Protein AF-U1HKX1-F1 (afdb_monomer)

Solvent-accessible surface area (backbone atoms only — not comparable to full-atom values): 11074 Å² total; per-residue (Å²): 136,85,80,81,79,78,82,75,81,85,82,85,72,93,66,102,56,64,70,74,47,71,49,64,63,48,103,47,28,34,38,41,31,25,74,78,42,27,37,34,36,39,65,51,84,50,94,84,48,87,65,87,67,87,72,72,64,52,71,65,44,58,40,38,79,78,71,73,30,76,44,69,49,50,74,48,64,46,97,88,51,31,25,40,30,31,32,34,53,89,86,65,30,29,35,34,38,32,34,34,43,72,74,97,54,74,42,78,37,85,57,54,26,39,33,34,51,48,74,56,47,78,41,57,65,65,42,74,47,78,40,74,93,78,46,32,40,36,40,32,30,74,78,76,46,78,48,76,46,38,77,86,38,92,46,41,47,70,45,60,84,80,79,67,78,78,80,78,81,76,91,72,81,89,75,82,86,75,92,128

pLDDT: mean 80.08, std 19.04, range [32.19, 97.88]

Structure (mmCIF, N/CA/C/O backbone):
data_AF-U1HKX1-F1
#
_entry.id   AF-U1HKX1-F1
#
loop_
_atom_site.group_PDB
_atom_site.id
_atom_site.type_symbol
_atom_site.label_atom_id
_atom_site.label_alt_id
_atom_site.label_comp_id
_atom_site.label_asym_id
_atom_site.label_entity_id
_atom_site.label_seq_id
_atom_site.pdbx_PDB_ins_code
_atom_site.Cartn_x
_atom_site.Cartn_y
_atom_site.Cartn_z
_atom_site.occupancy
_atom_site.B_iso_or_equiv
_atom_site.auth_seq_id
_atom_site.auth_comp_id
_atom_site.auth_asym_id
_atom_site.auth_atom_id
_atom_site.pdbx_PDB_model_num
ATOM 1 N N . MET A 1 1 ? 12.836 -35.589 -28.676 1.00 44.97 1 MET A N 1
ATOM 2 C CA . MET A 1 1 ? 14.047 -34.806 -28.356 1.00 44.97 1 MET A CA 1
ATOM 3 C C . MET A 1 1 ? 13.553 -33.565 -27.633 1.00 44.97 1 MET A C 1
ATOM 5 O O . MET A 1 1 ? 12.849 -32.786 -28.255 1.00 44.97 1 MET A O 1
ATOM 9 N N . PHE A 1 2 ? 13.747 -33.469 -26.316 1.00 44.34 2 PHE A N 1
ATOM 10 C CA . PHE A 1 2 ? 13.319 -32.302 -25.538 1.00 44.34 2 PHE A CA 1
ATOM 11 C C . PHE A 1 2 ? 14.496 -31.331 -25.481 1.00 44.34 2 PHE A C 1
ATOM 13 O O . PHE A 1 2 ? 15.572 -31.704 -25.018 1.00 44.34 2 PHE A O 1
ATOM 20 N N . GLU A 1 3 ? 14.316 -30.133 -26.026 1.00 47.12 3 GLU A N 1
ATOM 21 C CA . GLU A 1 3 ? 15.333 -29.087 -26.013 1.00 47.12 3 GLU A CA 1
ATOM 22 C C . GLU A 1 3 ? 15.367 -28.451 -24.616 1.00 47.12 3 GLU A C 1
ATOM 24 O O . GLU A 1 3 ? 14.330 -28.072 -24.067 1.00 47.12 3 GLU A O 1
ATOM 29 N N . ALA A 1 4 ? 16.547 -28.400 -23.999 1.00 47.31 4 ALA A N 1
ATOM 30 C CA . ALA A 1 4 ? 16.711 -27.808 -22.680 1.00 47.31 4 ALA A CA 1
ATOM 31 C C . ALA A 1 4 ? 16.520 -26.288 -22.777 1.00 47.31 4 ALA A C 1
ATOM 33 O O . ALA A 1 4 ? 17.262 -25.616 -23.490 1.00 47.31 4 ALA A O 1
ATOM 34 N N . VAL A 1 5 ? 15.543 -25.741 -22.048 1.00 57.25 5 VAL A N 1
ATOM 35 C CA . VAL A 1 5 ? 15.368 -24.288 -21.931 1.00 57.25 5 VAL A CA 1
ATOM 36 C C . VAL A 1 5 ? 16.560 -23.733 -21.141 1.00 57.25 5 VAL A C 1
ATOM 38 O O . VAL A 1 5 ? 16.734 -24.111 -19.979 1.00 57.25 5 VAL A O 1
ATOM 41 N N . PRO A 1 6 ? 17.403 -22.862 -21.724 1.00 53.56 6 PRO A N 1
ATOM 42 C CA . PRO A 1 6 ? 18.555 -22.319 -21.019 1.00 53.56 6 PRO A CA 1
ATOM 43 C C . PRO A 1 6 ? 18.098 -21.455 -19.837 1.00 53.56 6 PRO A C 1
ATOM 45 O O . PRO A 1 6 ? 17.262 -20.559 -19.982 1.00 53.56 6 PRO A O 1
ATOM 48 N N . ILE A 1 7 ? 18.664 -21.725 -18.659 1.00 51.94 7 ILE A N 1
ATOM 49 C CA . ILE A 1 7 ? 18.422 -20.953 -17.437 1.00 51.94 7 ILE A CA 1
ATOM 50 C C . ILE A 1 7 ? 18.975 -19.541 -17.664 1.00 51.94 7 ILE A C 1
ATOM 52 O O . ILE A 1 7 ? 20.161 -19.366 -17.951 1.00 51.94 7 ILE A O 1
ATOM 56 N N . 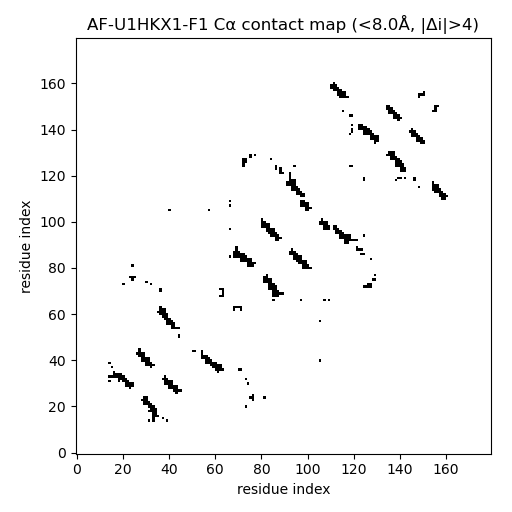ARG A 1 8 ? 18.108 -18.525 -17.584 1.00 54.84 8 ARG A N 1
ATOM 57 C CA . ARG A 1 8 ? 18.517 -17.121 -17.734 1.00 54.84 8 ARG A CA 1
ATOM 58 C C . ARG A 1 8 ? 19.372 -16.690 -16.531 1.00 54.84 8 ARG A C 1
ATOM 60 O O . ARG A 1 8 ? 19.110 -17.150 -15.422 1.00 54.84 8 ARG A O 1
ATOM 67 N N . PRO A 1 9 ? 20.367 -15.806 -16.727 1.00 51.78 9 PRO A N 1
ATOM 68 C CA . PRO A 1 9 ? 21.221 -15.332 -15.642 1.00 51.78 9 PRO A CA 1
ATOM 69 C C . PRO A 1 9 ? 20.408 -14.637 -14.541 1.00 51.78 9 PRO A C 1
ATOM 71 O O . PRO A 1 9 ? 19.498 -13.856 -14.826 1.00 51.78 9 PRO A O 1
ATOM 74 N N . GLU A 1 10 ? 20.758 -14.907 -13.282 1.00 54.78 10 GLU A N 1
ATOM 75 C CA . GLU A 1 10 ? 20.165 -14.249 -12.117 1.00 54.78 10 GLU A CA 1
ATOM 76 C C . GLU A 1 10 ? 20.496 -12.749 -12.121 1.00 54.78 10 GLU A C 1
ATOM 78 O O . GLU A 1 10 ? 21.655 -12.346 -12.009 1.00 54.78 10 GLU A O 1
ATOM 83 N N . ALA A 1 11 ? 19.474 -11.899 -12.216 1.00 57.84 11 ALA A N 1
ATOM 84 C CA . ALA A 1 11 ? 19.636 -10.456 -12.081 1.00 57.84 11 ALA A CA 1
ATOM 85 C C . ALA A 1 11 ? 19.563 -10.058 -10.598 1.00 57.84 11 ALA A C 1
ATOM 87 O O . ALA A 1 11 ? 18.488 -9.768 -10.075 1.00 57.84 11 ALA A O 1
ATOM 88 N N . LYS A 1 12 ? 20.708 -10.022 -9.906 1.00 55.25 12 LYS A N 1
ATOM 89 C CA . LYS A 1 12 ? 20.798 -9.435 -8.558 1.00 55.25 12 LYS A CA 1
ATOM 90 C C . LYS A 1 12 ? 20.769 -7.913 -8.673 1.00 55.25 12 LYS A C 1
ATOM 92 O O . LYS A 1 12 ? 21.667 -7.320 -9.266 1.00 55.25 12 LYS A O 1
ATOM 97 N N . ARG A 1 13 ? 19.732 -7.278 -8.125 1.00 64.44 13 ARG A N 1
ATOM 98 C CA . ARG A 1 13 ? 19.595 -5.815 -8.106 1.00 64.44 13 ARG A CA 1
ATOM 99 C C . ARG A 1 13 ? 19.830 -5.302 -6.689 1.00 64.44 13 ARG A C 1
ATOM 101 O O . ARG A 1 13 ? 19.318 -5.880 -5.736 1.00 64.44 13 ARG A O 1
ATOM 108 N N . ASN A 1 14 ? 20.631 -4.244 -6.560 1.00 60.53 14 ASN A N 1
ATOM 109 C CA . ASN A 1 14 ? 20.900 -3.627 -5.267 1.00 60.53 14 ASN A CA 1
ATOM 110 C C . ASN A 1 14 ? 19.606 -2.985 -4.748 1.00 60.53 14 ASN A C 1
ATOM 112 O O . ASN A 1 14 ? 18.950 -2.242 -5.486 1.00 60.53 14 ASN A O 1
ATOM 116 N N . VAL A 1 15 ? 19.233 -3.299 -3.511 1.00 62.38 15 VAL A N 1
ATOM 117 C CA . VAL A 1 15 ? 18.094 -2.677 -2.835 1.00 62.38 15 VAL A CA 1
ATOM 118 C C . VAL A 1 15 ? 18.610 -1.944 -1.608 1.00 62.38 15 VAL A C 1
ATOM 120 O O . VAL A 1 15 ? 19.518 -2.425 -0.938 1.00 62.38 15 VAL A O 1
ATOM 123 N N . LEU A 1 16 ? 18.062 -0.761 -1.339 1.00 69.06 16 LEU A N 1
ATOM 124 C CA . LEU A 1 16 ? 18.617 0.222 -0.400 1.00 69.06 16 LEU A CA 1
ATOM 125 C C . LEU A 1 16 ? 18.410 -0.126 1.094 1.00 69.06 16 LEU A C 1
ATOM 127 O O . LEU A 1 16 ? 18.430 0.764 1.934 1.00 69.06 16 LEU A O 1
ATOM 131 N N . GLY A 1 17 ? 18.214 -1.402 1.442 1.00 80.31 17 GLY A N 1
ATOM 132 C CA . GLY A 1 17 ? 18.044 -1.865 2.823 1.00 80.31 17 GLY A CA 1
ATOM 133 C C . GLY A 1 17 ? 17.330 -3.220 2.930 1.00 80.31 17 GLY A C 1
ATOM 134 O O . GLY A 1 17 ? 16.975 -3.812 1.906 1.00 80.31 17 GLY A O 1
ATOM 135 N N . PRO A 1 18 ? 17.102 -3.728 4.158 1.00 90.75 18 PRO A N 1
ATOM 136 C CA . PRO A 1 18 ? 16.325 -4.942 4.391 1.00 90.75 18 PRO A CA 1
ATOM 137 C C . PRO A 1 18 ? 14.925 -4.824 3.789 1.00 90.75 18 PRO A C 1
ATOM 139 O O . PRO A 1 18 ? 14.215 -3.847 4.026 1.00 90.75 18 PRO A O 1
ATOM 142 N N . ILE A 1 19 ? 14.523 -5.829 3.017 1.00 91.69 19 ILE A N 1
ATOM 143 C CA . ILE A 1 19 ? 13.197 -5.884 2.404 1.00 91.69 19 ILE A CA 1
ATOM 144 C C . ILE A 1 19 ? 12.215 -6.516 3.369 1.00 91.69 19 ILE A C 1
ATOM 146 O O . ILE A 1 19 ? 12.434 -7.641 3.815 1.00 91.69 19 ILE A O 1
ATOM 150 N N . HIS A 1 20 ? 11.123 -5.808 3.660 1.00 89.62 20 HIS A N 1
ATOM 151 C CA . HIS A 1 20 ? 10.038 -6.368 4.459 1.00 89.62 20 HIS A CA 1
ATOM 152 C C . HIS A 1 20 ? 8.884 -6.870 3.580 1.00 89.62 20 HIS A C 1
ATOM 154 O O . HIS A 1 20 ? 8.221 -7.833 3.962 1.00 89.62 20 HIS A O 1
ATOM 160 N N . LYS A 1 21 ? 8.674 -6.284 2.388 1.00 93.69 21 LYS A N 1
ATOM 161 C CA . LYS A 1 21 ? 7.679 -6.736 1.399 1.00 93.69 21 LYS A CA 1
ATOM 162 C C . LYS A 1 21 ? 8.192 -6.597 -0.032 1.00 93.69 21 LYS A C 1
ATOM 164 O O . LYS A 1 21 ? 8.850 -5.622 -0.376 1.00 93.69 21 LYS A O 1
ATOM 169 N N . ALA A 1 22 ? 7.874 -7.570 -0.876 1.00 94.50 22 ALA A N 1
ATOM 170 C CA . ALA A 1 22 ? 8.145 -7.535 -2.309 1.00 94.50 22 ALA A CA 1
ATOM 171 C C . ALA A 1 22 ? 7.130 -8.409 -3.046 1.00 94.50 22 ALA A C 1
ATOM 173 O O . ALA A 1 22 ? 6.611 -9.376 -2.485 1.00 94.50 22 ALA A O 1
ATOM 174 N N . GLY A 1 23 ? 6.876 -8.095 -4.311 1.00 92.94 23 GLY A N 1
ATOM 175 C CA . GLY A 1 23 ? 5.905 -8.831 -5.110 1.00 92.94 23 GLY A CA 1
ATOM 176 C C . GLY A 1 23 ? 5.805 -8.325 -6.539 1.00 92.94 23 GLY A C 1
ATOM 177 O O . GLY A 1 23 ? 6.468 -7.368 -6.933 1.00 92.94 23 GLY A O 1
ATOM 178 N N . PHE A 1 24 ? 4.966 -8.977 -7.336 1.00 90.94 24 PHE A N 1
ATOM 179 C CA . PHE A 1 24 ? 4.686 -8.552 -8.704 1.00 90.94 24 PHE A CA 1
ATOM 180 C C . PHE A 1 24 ? 3.632 -7.440 -8.705 1.00 90.94 24 PHE A C 1
ATOM 182 O O . PHE A 1 24 ? 2.558 -7.612 -8.134 1.00 90.94 24 PHE A O 1
ATOM 189 N N . LEU A 1 25 ? 3.917 -6.330 -9.387 1.00 89.00 25 LEU A N 1
ATOM 190 C CA . LEU A 1 25 ? 2.916 -5.306 -9.721 1.00 89.00 25 LEU A CA 1
ATOM 191 C C . LEU A 1 25 ? 2.193 -5.643 -11.024 1.00 89.00 25 LEU A C 1
ATOM 193 O O . LEU A 1 25 ? 1.005 -5.379 -11.177 1.00 89.00 25 LEU A O 1
ATOM 197 N N . SER A 1 26 ? 2.921 -6.244 -11.959 1.00 85.62 26 SER A N 1
ATOM 198 C CA . SER A 1 26 ? 2.421 -6.751 -13.230 1.00 85.62 26 SER A CA 1
ATOM 199 C C . SER A 1 26 ? 3.297 -7.918 -13.676 1.00 85.62 26 SER A C 1
ATOM 201 O O . SER A 1 26 ? 4.285 -8.261 -13.025 1.00 85.62 26 SER A O 1
ATOM 203 N N . ASP A 1 27 ? 2.984 -8.491 -14.831 1.00 84.62 27 ASP A N 1
ATOM 204 C CA . ASP A 1 27 ? 3.792 -9.562 -15.424 1.00 84.62 27 ASP A CA 1
ATOM 205 C C . ASP A 1 27 ? 5.172 -9.055 -15.894 1.00 84.62 27 ASP A C 1
ATOM 207 O O . ASP A 1 27 ? 6.064 -9.837 -16.217 1.00 84.62 27 ASP A O 1
ATOM 211 N N . THR A 1 28 ? 5.369 -7.732 -15.889 1.00 85.69 28 THR A N 1
ATOM 212 C CA . THR A 1 28 ? 6.582 -7.048 -16.347 1.00 85.69 28 THR A CA 1
ATOM 213 C C . THR A 1 28 ? 7.207 -6.147 -15.280 1.00 85.69 28 THR A C 1
ATOM 215 O O . THR A 1 28 ? 8.110 -5.374 -15.598 1.00 85.69 28 THR A O 1
ATOM 218 N N . ALA A 1 29 ? 6.747 -6.190 -14.026 1.00 88.31 29 ALA A N 1
ATOM 219 C CA . ALA A 1 29 ? 7.270 -5.331 -12.966 1.00 88.31 29 ALA A CA 1
ATOM 220 C C . ALA A 1 29 ? 7.167 -5.977 -11.579 1.00 88.31 29 ALA A C 1
ATOM 222 O O . ALA A 1 29 ? 6.117 -6.488 -11.189 1.00 88.31 29 ALA A O 1
ATOM 223 N N . ILE A 1 30 ? 8.251 -5.879 -10.811 1.00 91.50 30 ILE A N 1
ATOM 224 C CA . ILE A 1 30 ? 8.338 -6.291 -9.402 1.00 91.50 30 ILE A CA 1
ATOM 225 C C . ILE A 1 30 ? 8.518 -5.042 -8.542 1.00 91.50 30 ILE A C 1
ATOM 227 O O . ILE A 1 30 ? 9.253 -4.142 -8.936 1.00 91.50 30 ILE A O 1
ATOM 231 N N . TYR A 1 31 ? 7.901 -4.981 -7.367 1.00 93.25 31 TYR A N 1
ATOM 232 C CA . TYR A 1 31 ? 8.221 -3.974 -6.357 1.00 93.25 31 TYR A CA 1
ATOM 233 C C . TYR A 1 31 ? 9.040 -4.573 -5.217 1.00 93.25 31 TYR A C 1
ATOM 235 O O . TYR A 1 31 ? 8.928 -5.762 -4.909 1.00 93.25 31 TYR A O 1
ATOM 243 N N . ALA A 1 32 ? 9.823 -3.725 -4.563 1.00 94.19 32 ALA A N 1
ATOM 244 C CA . ALA A 1 32 ? 10.416 -4.010 -3.270 1.00 94.19 32 ALA A CA 1
ATOM 245 C C . ALA A 1 32 ? 10.197 -2.813 -2.342 1.00 94.19 32 ALA A C 1
ATOM 247 O O . ALA A 1 32 ? 10.452 -1.670 -2.725 1.00 94.19 32 ALA A O 1
ATOM 248 N N . LEU A 1 33 ? 9.718 -3.103 -1.138 1.00 94.56 33 LEU A N 1
ATOM 249 C CA . LEU A 1 33 ? 9.462 -2.159 -0.065 1.00 94.56 33 LEU A CA 1
ATOM 250 C C . LEU A 1 33 ? 10.385 -2.496 1.114 1.00 94.56 33 LEU A C 1
ATOM 252 O O . LEU A 1 33 ? 10.329 -3.591 1.692 1.00 94.56 33 LEU A O 1
ATOM 256 N N . SER A 1 34 ? 11.281 -1.566 1.438 1.00 94.19 34 SER A N 1
ATOM 257 C CA . SER A 1 34 ? 12.262 -1.743 2.508 1.00 94.19 34 SER A CA 1
ATOM 258 C C . SER A 1 34 ? 11.669 -1.469 3.890 1.00 94.19 34 SER A C 1
ATOM 260 O O . SER A 1 34 ? 10.620 -0.839 4.021 1.00 94.19 34 SER A O 1
ATOM 262 N N . ALA A 1 35 ? 12.327 -1.948 4.946 1.00 92.00 35 ALA A N 1
ATOM 263 C CA . ALA A 1 35 ? 11.970 -1.642 6.335 1.00 92.00 35 ALA A CA 1
ATOM 264 C C . ALA A 1 35 ? 11.940 -0.125 6.619 1.00 92.00 35 ALA A C 1
ATOM 266 O O . ALA A 1 35 ? 11.084 0.346 7.366 1.00 92.00 35 ALA A O 1
ATOM 267 N N . ASP A 1 36 ? 12.787 0.639 5.925 1.00 93.19 36 ASP A N 1
ATOM 268 C CA . ASP A 1 36 ? 12.851 2.104 5.992 1.00 93.19 36 ASP A CA 1
ATOM 269 C C . ASP A 1 36 ? 11.804 2.795 5.099 1.00 93.19 36 ASP A C 1
ATOM 271 O O . ASP A 1 36 ? 11.949 3.968 4.761 1.00 93.19 36 ASP A O 1
ATOM 275 N N . GLN A 1 37 ? 10.753 2.071 4.697 1.00 94.12 37 GLN A N 1
ATOM 276 C CA . GLN A 1 37 ? 9.621 2.580 3.913 1.00 94.12 37 GLN A CA 1
ATOM 277 C C . GLN A 1 37 ? 10.001 3.050 2.502 1.00 94.12 37 GLN A C 1
ATOM 279 O O . GLN A 1 37 ? 9.272 3.824 1.877 1.00 94.12 37 GLN A O 1
ATOM 284 N N . GLN A 1 38 ? 11.135 2.566 1.978 1.00 94.25 38 GLN A N 1
ATOM 285 C CA . GLN A 1 38 ? 11.579 2.914 0.635 1.00 94.25 38 GLN A CA 1
ATOM 286 C C . GLN A 1 38 ? 10.974 1.975 -0.401 1.00 94.25 38 GLN A C 1
ATOM 288 O O . GLN A 1 38 ? 11.189 0.761 -0.335 1.00 94.25 38 GLN A O 1
ATOM 293 N N . LEU A 1 39 ? 10.268 2.534 -1.385 1.00 93.88 39 LEU A N 1
ATOM 294 C CA . LEU A 1 39 ? 9.709 1.769 -2.498 1.00 93.88 39 LEU A CA 1
ATOM 295 C C . LEU A 1 39 ? 10.606 1.873 -3.731 1.00 93.88 39 LEU A C 1
ATOM 297 O O . LEU A 1 39 ? 11.027 2.954 -4.148 1.00 93.88 39 LEU A O 1
ATOM 301 N N . SER A 1 40 ? 10.867 0.732 -4.357 1.00 92.62 40 SER A N 1
ATOM 302 C CA . SER A 1 40 ? 11.502 0.651 -5.670 1.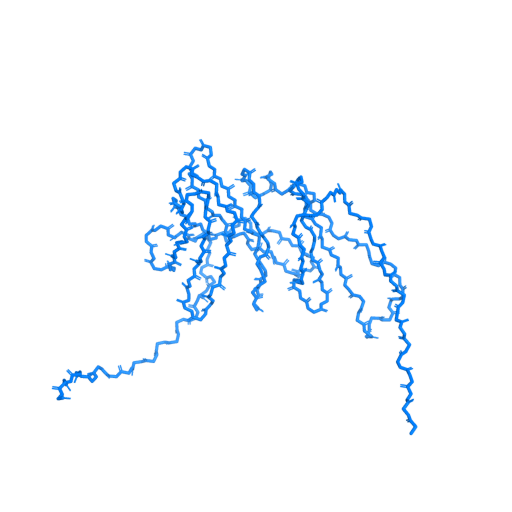00 92.62 40 SER A CA 1
ATOM 303 C C . SER A 1 40 ? 10.745 -0.315 -6.567 1.00 92.62 40 SER A C 1
ATOM 305 O O . SER A 1 40 ? 10.311 -1.378 -6.124 1.00 92.62 40 SER A O 1
ATOM 307 N N . ILE A 1 41 ? 10.609 0.045 -7.840 1.00 91.62 41 ILE A N 1
ATOM 308 C CA . ILE A 1 41 ? 9.968 -0.774 -8.865 1.00 91.62 41 ILE A CA 1
ATOM 309 C C . ILE A 1 41 ? 11.005 -1.186 -9.898 1.00 91.62 41 ILE A C 1
ATOM 311 O O . ILE A 1 41 ? 11.771 -0.382 -10.422 1.00 91.62 41 ILE A O 1
ATOM 315 N N . TYR A 1 42 ? 11.010 -2.470 -10.198 1.00 89.19 42 TYR A N 1
ATOM 316 C CA . TYR A 1 42 ? 11.978 -3.168 -11.011 1.00 89.19 42 TYR A CA 1
ATOM 317 C C . TYR A 1 42 ? 11.268 -3.702 -12.256 1.00 89.19 42 TYR A C 1
ATOM 319 O O . TYR A 1 42 ? 10.624 -4.751 -12.181 1.00 89.19 42 TYR A O 1
ATOM 327 N N . PRO A 1 43 ? 11.392 -3.025 -13.412 1.00 86.56 43 PRO A N 1
ATOM 328 C CA . PRO A 1 43 ? 10.865 -3.557 -14.659 1.00 86.56 43 PRO A CA 1
ATOM 329 C C . PRO A 1 43 ? 11.602 -4.846 -15.038 1.00 86.56 43 PRO A C 1
ATOM 331 O O . PRO A 1 43 ? 12.821 -4.966 -14.830 1.00 86.56 43 PRO A O 1
ATOM 334 N N . LEU A 1 44 ? 10.857 -5.808 -15.569 1.00 82.12 44 LEU A N 1
ATOM 335 C CA . LEU A 1 44 ? 11.346 -7.093 -16.051 1.00 82.12 44 LEU A CA 1
ATOM 336 C C . LEU A 1 44 ? 11.471 -7.062 -17.572 1.00 82.12 44 LEU A C 1
ATOM 338 O O . LEU A 1 44 ? 10.592 -6.548 -18.261 1.00 82.12 44 LEU A O 1
ATOM 342 N N . ASN A 1 45 ? 12.544 -7.656 -18.092 1.00 71.38 45 ASN A N 1
ATOM 343 C CA . ASN A 1 45 ? 12.721 -7.801 -19.533 1.00 71.38 45 ASN A CA 1
ATOM 344 C C . ASN A 1 45 ? 11.766 -8.888 -20.039 1.00 71.38 45 ASN A C 1
ATOM 346 O O . ASN A 1 45 ? 11.855 -10.044 -19.606 1.00 71.38 45 ASN A O 1
ATOM 350 N N . THR A 1 46 ? 10.894 -8.545 -20.983 1.00 65.69 46 THR A N 1
ATOM 351 C CA . THR A 1 46 ? 10.093 -9.546 -21.697 1.00 65.69 46 THR A CA 1
ATOM 352 C C . THR A 1 46 ? 10.903 -10.145 -22.851 1.00 65.69 46 THR A C 1
ATOM 354 O O . THR A 1 46 ? 11.865 -9.528 -23.310 1.00 65.69 46 THR A O 1
ATOM 357 N N . PRO A 1 47 ? 10.568 -11.350 -23.345 1.00 61.31 47 PRO A N 1
ATOM 358 C CA . PRO A 1 47 ? 11.211 -11.917 -24.531 1.00 61.31 47 PRO A CA 1
ATOM 359 C C . PRO A 1 47 ? 11.119 -11.013 -25.771 1.00 61.31 47 PRO A C 1
ATOM 361 O O . PRO A 1 47 ? 12.012 -11.076 -26.610 1.00 61.31 47 PRO A O 1
ATOM 364 N N . GLU A 1 48 ? 10.084 -10.167 -25.878 1.00 60.09 48 GLU A N 1
ATOM 365 C CA . GLU A 1 48 ? 9.944 -9.198 -26.978 1.00 60.09 48 GLU A CA 1
ATOM 366 C C . GLU A 1 48 ? 10.768 -7.917 -26.771 1.00 60.09 48 GLU A C 1
ATOM 368 O O . GLU A 1 48 ? 10.919 -7.110 -27.690 1.00 60.09 48 GLU A O 1
ATOM 373 N N . SER A 1 49 ? 11.310 -7.711 -25.568 1.00 59.59 49 SER A N 1
ATOM 374 C CA . SER A 1 49 ? 12.187 -6.586 -25.270 1.00 59.59 49 SER A CA 1
ATOM 375 C C . SER A 1 49 ? 13.531 -6.828 -25.964 1.00 59.59 49 SER A C 1
ATOM 377 O O . SER A 1 49 ? 14.405 -7.513 -25.437 1.00 59.59 49 SER A O 1
ATOM 379 N N . ASN A 1 50 ? 13.717 -6.251 -27.156 1.00 53.06 50 ASN A N 1
ATOM 380 C CA . ASN A 1 50 ? 14.989 -6.287 -27.898 1.00 53.06 50 ASN A CA 1
ATOM 381 C C . ASN A 1 50 ? 16.158 -5.628 -27.139 1.00 53.06 50 ASN A C 1
ATOM 383 O O . ASN A 1 50 ? 17.309 -5.709 -27.572 1.00 53.06 50 ASN A O 1
ATOM 387 N N . ASP A 1 51 ? 15.870 -4.986 -26.007 1.00 54.84 51 ASP A N 1
ATOM 388 C CA . ASP A 1 51 ? 16.841 -4.318 -25.165 1.00 54.84 51 ASP A CA 1
ATOM 389 C C . ASP A 1 51 ? 17.460 -5.307 -24.163 1.00 54.84 51 ASP A C 1
ATOM 391 O O . ASP A 1 51 ? 16.864 -5.706 -23.160 1.00 54.84 51 ASP A O 1
ATOM 395 N N . ARG A 1 52 ? 18.691 -5.741 -24.458 1.00 54.03 52 ARG A N 1
ATOM 396 C CA . ARG A 1 52 ? 19.497 -6.606 -23.574 1.00 54.03 52 ARG A CA 1
ATOM 397 C C . ARG A 1 52 ? 20.168 -5.822 -22.435 1.00 54.03 52 ARG A C 1
ATOM 399 O O . ARG A 1 52 ? 20.980 -6.389 -21.706 1.00 54.03 52 ARG A O 1
ATOM 406 N N . GLY A 1 53 ? 19.870 -4.528 -22.306 1.00 59.59 53 GLY A N 1
ATOM 407 C CA . GLY A 1 53 ? 20.416 -3.652 -21.277 1.00 59.59 53 GLY A CA 1
ATOM 408 C C . GLY A 1 53 ? 19.875 -3.935 -19.872 1.00 59.59 53 GLY A C 1
ATOM 409 O O . GLY A 1 53 ? 18.808 -4.523 -19.678 1.00 59.59 53 GLY A O 1
ATOM 410 N N . VAL A 1 54 ? 20.626 -3.485 -18.865 1.00 62.81 54 VAL A N 1
ATOM 411 C CA . VAL A 1 54 ? 20.184 -3.476 -17.466 1.00 62.81 54 VAL A CA 1
ATOM 412 C C . VAL A 1 54 ? 19.147 -2.364 -17.299 1.00 62.81 54 VAL A C 1
ATOM 414 O O . VAL A 1 54 ? 19.506 -1.187 -17.276 1.00 62.81 54 VAL A O 1
ATOM 417 N N . ILE A 1 55 ? 17.864 -2.722 -17.175 1.00 72.94 55 ILE A N 1
ATOM 418 C CA . ILE A 1 55 ? 16.816 -1.740 -16.872 1.00 72.94 55 ILE A CA 1
ATOM 419 C C . ILE A 1 55 ? 17.014 -1.225 -15.444 1.00 72.94 55 ILE A C 1
ATOM 421 O O . ILE A 1 55 ? 17.023 -2.005 -14.486 1.00 72.94 55 ILE A O 1
ATOM 425 N N . GLN A 1 56 ? 17.172 0.093 -15.314 1.00 80.19 56 GLN A N 1
ATOM 426 C CA . GLN A 1 56 ? 17.335 0.738 -14.017 1.00 80.19 56 GLN A CA 1
ATOM 427 C C . GLN A 1 56 ? 16.028 0.693 -13.211 1.00 80.19 56 GLN A C 1
ATOM 429 O O . GLN A 1 56 ? 14.946 0.841 -13.788 1.00 80.19 56 GLN A O 1
ATOM 434 N N . PRO A 1 57 ? 16.105 0.506 -11.884 1.00 86.25 57 PRO A N 1
ATOM 435 C CA . PRO A 1 57 ? 14.933 0.576 -11.024 1.00 86.25 57 PRO A CA 1
ATOM 436 C C . PRO A 1 57 ? 14.335 1.984 -11.015 1.00 86.25 57 PRO A C 1
ATOM 438 O O . PRO A 1 57 ? 15.052 2.984 -11.035 1.00 86.25 57 PRO A O 1
ATOM 441 N N . ILE A 1 58 ? 13.014 2.057 -10.912 1.00 88.88 58 ILE A N 1
ATOM 442 C CA . ILE A 1 58 ? 12.288 3.284 -10.598 1.00 88.88 58 ILE A CA 1
ATOM 443 C C . ILE A 1 58 ? 12.251 3.386 -9.074 1.00 88.88 58 ILE A C 1
ATOM 445 O O . ILE A 1 58 ? 11.513 2.649 -8.421 1.00 88.88 58 ILE A O 1
ATOM 449 N N . SER A 1 59 ? 13.080 4.260 -8.508 1.00 90.31 59 SER A N 1
ATOM 450 C CA . SER A 1 59 ? 13.116 4.502 -7.065 1.00 90.31 59 SER A CA 1
ATOM 451 C C . SER A 1 59 ? 12.154 5.624 -6.690 1.00 90.31 59 SER A C 1
ATOM 453 O O . SER A 1 59 ? 12.235 6.716 -7.251 1.00 90.31 59 SER A O 1
ATOM 455 N N . PHE A 1 60 ? 11.268 5.354 -5.734 1.00 91.00 60 PHE A N 1
ATOM 456 C CA . PHE A 1 60 ? 10.426 6.368 -5.095 1.00 91.00 60 PHE A CA 1
ATOM 457 C C . PHE A 1 60 ? 11.071 6.917 -3.821 1.00 91.00 60 PHE A C 1
ATOM 459 O O . PHE A 1 60 ? 10.684 7.981 -3.353 1.00 91.00 60 PHE A O 1
ATOM 466 N N . GLY A 1 61 ? 12.063 6.209 -3.271 1.00 92.44 61 GLY A N 1
ATOM 467 C CA . GLY A 1 61 ? 12.607 6.518 -1.955 1.00 92.44 61 GLY A CA 1
ATOM 468 C C . GLY A 1 61 ? 11.566 6.317 -0.853 1.00 92.44 61 GLY A C 1
ATOM 469 O O . GLY A 1 61 ? 10.631 5.531 -1.014 1.00 92.44 61 GLY A O 1
ATOM 470 N N . ASP A 1 62 ? 11.774 7.004 0.270 1.00 94.06 62 ASP A N 1
ATOM 471 C CA . ASP A 1 62 ? 10.861 7.004 1.415 1.00 94.06 62 ASP A CA 1
ATOM 472 C C . ASP A 1 62 ? 9.493 7.564 1.014 1.00 94.06 62 ASP A C 1
ATOM 474 O O . ASP A 1 62 ? 9.380 8.714 0.585 1.00 94.06 62 ASP A O 1
ATOM 478 N N . LEU A 1 63 ? 8.455 6.742 1.152 1.00 94.75 63 LEU A N 1
ATOM 479 C CA . LEU A 1 63 ? 7.104 7.102 0.736 1.00 94.75 63 LEU A CA 1
ATOM 480 C C . LEU A 1 63 ? 6.350 7.977 1.735 1.00 94.75 63 LEU A C 1
ATOM 482 O O . LEU A 1 63 ? 5.375 8.613 1.333 1.00 94.75 63 LEU A O 1
ATOM 486 N N . ARG A 1 64 ? 6.772 8.044 3.002 1.00 94.38 64 ARG A N 1
ATOM 487 C CA . ARG A 1 64 ? 6.023 8.746 4.061 1.00 94.38 64 ARG A CA 1
ATOM 488 C C . ARG A 1 64 ? 5.734 10.215 3.729 1.00 94.38 64 ARG A C 1
ATOM 490 O O . ARG A 1 64 ? 4.581 10.623 3.862 1.00 94.38 64 ARG A O 1
ATOM 497 N N . PRO A 1 65 ? 6.695 11.009 3.208 1.00 93.56 65 PRO A N 1
ATOM 498 C CA . PRO A 1 65 ? 6.417 12.397 2.843 1.00 93.56 65 PRO A CA 1
ATOM 499 C C . PRO A 1 65 ? 5.428 12.525 1.678 1.00 93.56 65 PRO A C 1
ATOM 501 O O . PRO A 1 65 ? 4.606 13.436 1.664 1.00 93.56 65 PRO A O 1
ATOM 504 N N . THR A 1 66 ? 5.502 11.628 0.688 1.00 92.00 66 THR A N 1
ATOM 505 C CA . THR A 1 66 ? 4.672 11.696 -0.526 1.00 92.00 66 THR A CA 1
ATOM 506 C C . THR A 1 66 ? 3.257 11.178 -0.294 1.00 92.00 66 THR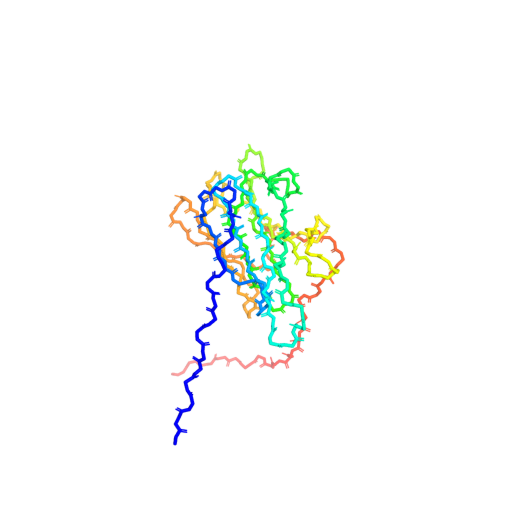 A C 1
ATOM 508 O O . THR A 1 66 ? 2.307 11.767 -0.801 1.00 92.00 66 THR A O 1
ATOM 511 N N . ALA A 1 67 ? 3.114 10.096 0.471 1.00 91.75 67 ALA A N 1
ATOM 512 C CA . ALA A 1 67 ? 1.826 9.529 0.856 1.00 91.75 67 ALA A CA 1
ATOM 513 C C . ALA A 1 67 ? 1.201 10.237 2.071 1.00 91.75 67 ALA A C 1
ATOM 515 O O . ALA A 1 67 ? 0.069 9.927 2.417 1.00 91.75 67 ALA A O 1
ATOM 516 N N . GLN A 1 68 ? 1.919 11.183 2.692 1.00 91.94 68 GLN A N 1
ATOM 517 C CA . GLN A 1 68 ? 1.490 11.919 3.887 1.00 91.94 68 GLN A CA 1
ATOM 518 C C . GLN A 1 68 ? 1.050 10.982 5.020 1.00 91.94 68 GLN A C 1
ATOM 520 O O . GLN A 1 68 ? 0.007 11.177 5.638 1.00 91.94 68 GLN A O 1
ATOM 525 N N . CYS A 1 69 ? 1.855 9.951 5.270 1.00 94.25 69 CYS A N 1
ATOM 526 C CA . CYS A 1 69 ? 1.540 8.876 6.201 1.00 94.25 69 CYS A CA 1
ATOM 527 C C . CYS A 1 69 ? 2.678 8.625 7.194 1.00 94.25 69 CYS A C 1
ATOM 529 O O . CYS A 1 69 ? 3.820 9.028 6.966 1.00 94.25 69 CYS A O 1
ATOM 531 N N . ASP A 1 70 ? 2.382 7.884 8.259 1.00 95.25 70 ASP A N 1
ATOM 532 C CA . ASP A 1 70 ? 3.365 7.521 9.284 1.00 95.25 70 ASP A CA 1
ATOM 533 C C . ASP A 1 70 ? 4.159 6.269 8.875 1.00 95.25 70 ASP A C 1
ATOM 535 O O . ASP A 1 70 ? 5.360 6.159 9.139 1.00 95.25 70 ASP A O 1
ATOM 539 N N . TYR A 1 71 ? 3.506 5.336 8.175 1.00 95.62 71 TYR A N 1
ATOM 540 C CA . TYR A 1 71 ? 4.100 4.083 7.705 1.00 95.62 71 TYR A CA 1
ATOM 541 C C . TYR A 1 71 ? 3.398 3.542 6.451 1.00 95.62 71 TYR A C 1
ATOM 543 O O . TYR A 1 71 ? 2.250 3.873 6.165 1.00 95.62 71 TYR A O 1
ATOM 551 N N . VAL A 1 72 ? 4.087 2.684 5.701 1.00 96.56 72 VAL A N 1
ATOM 552 C CA . VAL A 1 72 ? 3.557 1.935 4.557 1.00 96.56 72 VAL A CA 1
ATOM 553 C C . VAL A 1 72 ? 3.326 0.490 4.983 1.00 96.56 72 VAL A C 1
ATOM 555 O O . VAL A 1 72 ? 4.192 -0.156 5.570 1.00 96.56 72 VAL A O 1
ATOM 558 N N . ILE A 1 73 ? 2.134 -0.011 4.687 1.00 95.88 73 ILE A N 1
ATOM 559 C CA . ILE A 1 73 ? 1.657 -1.333 5.089 1.00 95.88 73 ILE A CA 1
ATOM 560 C C . ILE A 1 73 ? 1.984 -2.363 4.010 1.00 95.88 73 ILE A C 1
ATOM 562 O O . ILE A 1 73 ? 2.518 -3.428 4.308 1.00 95.88 73 ILE A O 1
ATOM 566 N N . ASP A 1 74 ? 1.625 -2.075 2.758 1.00 94.88 74 ASP A N 1
ATOM 567 C CA . ASP A 1 74 ? 1.795 -2.996 1.632 1.00 94.88 74 ASP A CA 1
ATOM 568 C C . ASP A 1 74 ? 1.700 -2.272 0.282 1.00 94.88 74 ASP A C 1
ATOM 570 O O . ASP A 1 74 ? 1.348 -1.094 0.210 1.00 94.88 74 ASP A O 1
ATOM 574 N N . VAL A 1 75 ? 1.958 -3.005 -0.799 1.00 94.94 75 VAL A N 1
ATOM 575 C CA . VAL A 1 75 ? 1.559 -2.634 -2.155 1.00 94.94 75 VAL A CA 1
ATOM 576 C C . VAL A 1 75 ? 0.613 -3.706 -2.686 1.00 94.94 75 VAL A C 1
ATOM 578 O O . VAL A 1 75 ? 1.011 -4.842 -2.938 1.00 94.94 75 VAL A O 1
ATOM 581 N N . LEU A 1 76 ? -0.659 -3.352 -2.851 1.00 93.19 76 LEU A N 1
ATOM 582 C CA . LEU A 1 76 ? -1.689 -4.260 -3.341 1.00 93.19 76 LEU A CA 1
ATOM 583 C C . LEU A 1 76 ? -1.716 -4.244 -4.865 1.00 93.19 76 LEU A C 1
ATOM 585 O O . LEU A 1 76 ? -1.833 -3.189 -5.488 1.00 93.19 76 LEU A O 1
ATOM 589 N N . ARG A 1 77 ? -1.647 -5.432 -5.468 1.00 88.19 77 ARG A N 1
ATOM 590 C CA . ARG A 1 77 ? -1.917 -5.622 -6.894 1.00 88.19 77 ARG A CA 1
ATOM 591 C C . ARG A 1 77 ? -3.428 -5.706 -7.103 1.00 88.19 77 ARG A C 1
ATOM 593 O O . ARG A 1 77 ? -4.076 -6.572 -6.524 1.00 88.19 77 ARG A O 1
ATOM 600 N N . ASP A 1 78 ? -3.957 -4.864 -7.980 1.00 83.81 78 ASP A N 1
ATOM 601 C CA . ASP A 1 78 ? -5.301 -5.001 -8.546 1.00 83.81 78 ASP A CA 1
ATOM 602 C C . ASP A 1 78 ? -5.211 -5.072 -10.081 1.00 83.81 78 ASP A C 1
ATOM 604 O O . ASP A 1 78 ? -4.199 -4.692 -10.678 1.00 83.81 78 ASP A O 1
ATOM 608 N N . LEU A 1 79 ? -6.238 -5.642 -10.718 1.00 73.00 79 LEU A N 1
ATOM 609 C CA . LEU A 1 79 ? -6.274 -5.874 -12.166 1.00 73.00 79 LEU A CA 1
ATOM 610 C C . LEU A 1 79 ? -6.237 -4.575 -12.981 1.00 73.00 79 LEU A C 1
ATOM 612 O O . LEU A 1 79 ? -5.767 -4.593 -14.118 1.00 73.00 79 LEU A O 1
ATOM 616 N N . HIS A 1 80 ? -6.734 -3.467 -12.426 1.00 76.75 80 HIS A N 1
ATOM 617 C CA . HIS A 1 80 ? -6.785 -2.182 -13.117 1.00 76.75 80 HIS A CA 1
ATOM 618 C C . HIS A 1 80 ? -5.612 -1.279 -12.744 1.00 76.75 80 HIS A C 1
ATOM 620 O O . HIS A 1 80 ? -5.035 -0.641 -13.625 1.00 76.75 80 HIS A O 1
ATOM 626 N N . GLN A 1 81 ? -5.251 -1.224 -11.460 1.00 86.94 81 GLN A N 1
ATOM 627 C CA . GLN A 1 81 ? -4.106 -0.445 -10.990 1.00 86.94 81 GLN A CA 1
ATOM 628 C C . GLN A 1 81 ? -3.609 -0.936 -9.625 1.00 86.94 81 GLN A C 1
ATOM 630 O O . GLN A 1 81 ? -4.423 -1.261 -8.770 1.00 86.94 81 GLN A O 1
ATOM 635 N N . PRO A 1 82 ? -2.297 -0.956 -9.362 1.00 91.62 82 PRO A N 1
ATOM 636 C CA . PRO A 1 82 ? -1.796 -1.211 -8.020 1.00 91.62 82 PRO A CA 1
ATOM 637 C C . PRO A 1 82 ? -2.085 -0.046 -7.059 1.00 91.62 82 PRO A C 1
ATOM 639 O O . PRO A 1 82 ? -2.283 1.097 -7.476 1.00 91.62 82 PRO A O 1
ATOM 642 N N . TYR A 1 83 ? -2.057 -0.336 -5.761 1.00 94.50 83 TYR A N 1
ATOM 643 C CA . TYR A 1 83 ? -2.212 0.643 -4.686 1.00 94.50 83 TYR A CA 1
ATOM 644 C C . TYR A 1 83 ? -1.080 0.505 -3.679 1.00 94.50 83 TYR A C 1
ATOM 646 O O . TYR A 1 83 ? -0.771 -0.602 -3.24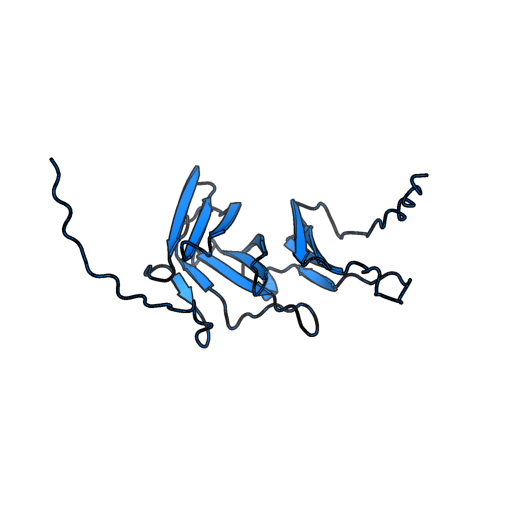5 1.00 94.50 83 TYR A O 1
ATOM 654 N N . VAL A 1 84 ? -0.503 1.623 -3.255 1.00 96.25 84 VAL A N 1
ATOM 655 C CA . VAL A 1 84 ? 0.279 1.674 -2.019 1.00 96.25 84 VAL A CA 1
ATOM 656 C C . VAL A 1 84 ? -0.693 1.828 -0.860 1.00 96.25 84 VAL A C 1
ATOM 658 O O . VAL A 1 84 ? -1.550 2.707 -0.885 1.00 96.25 84 VAL A O 1
ATOM 661 N N . VAL A 1 85 ? -0.557 0.977 0.148 1.00 96.88 85 VAL A N 1
ATOM 662 C CA . VAL A 1 85 ? -1.348 1.047 1.373 1.00 96.88 85 VAL A CA 1
ATOM 663 C C . VAL A 1 85 ? -0.517 1.747 2.431 1.00 96.88 85 VAL A C 1
ATOM 665 O O . VAL A 1 85 ? 0.549 1.262 2.805 1.00 96.88 85 VAL A O 1
ATOM 668 N N . ALA A 1 86 ? -1.005 2.879 2.906 1.00 96.75 86 ALA A N 1
ATOM 669 C CA . ALA A 1 86 ? -0.342 3.756 3.854 1.00 96.75 86 ALA A CA 1
ATOM 670 C C . ALA A 1 86 ? -1.188 3.884 5.125 1.00 96.75 86 ALA A C 1
ATOM 672 O O . ALA A 1 86 ? -2.410 3.900 5.043 1.00 96.75 86 ALA A O 1
ATOM 673 N N . GLY A 1 87 ? -0.560 3.944 6.294 1.00 96.19 87 GLY A N 1
ATOM 674 C CA . GLY A 1 87 ? -1.237 4.101 7.579 1.00 96.19 87 GLY A CA 1
ATOM 675 C C . GLY A 1 87 ? -0.799 5.370 8.300 1.00 96.19 87 GLY A C 1
ATOM 676 O O . GLY A 1 87 ? 0.361 5.783 8.203 1.00 96.19 87 GLY A O 1
ATOM 677 N N . SER A 1 88 ? -1.723 5.970 9.046 1.00 95.31 88 SER A N 1
ATOM 678 C CA . SER A 1 88 ? -1.441 7.042 10.001 1.00 95.31 88 SER A CA 1
ATOM 679 C C . SER A 1 88 ? -2.083 6.728 11.348 1.00 95.31 88 SER A C 1
ATOM 681 O O . SER A 1 88 ? -3.165 6.144 11.391 1.00 95.31 88 SER A O 1
ATOM 683 N N . ASN A 1 89 ? -1.402 7.069 12.443 1.00 89.81 89 ASN A N 1
ATOM 684 C CA . ASN A 1 89 ? -1.861 6.828 13.814 1.00 89.81 89 ASN A CA 1
ATOM 685 C C . ASN A 1 89 ? -1.624 8.002 1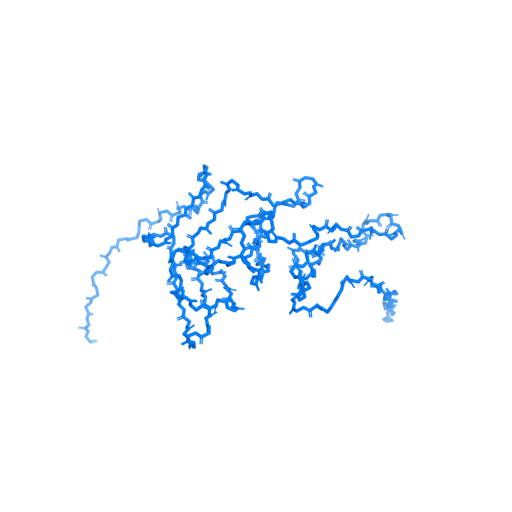4.783 1.00 89.81 89 ASN A C 1
ATOM 687 O O . ASN A 1 89 ? -2.104 7.941 15.910 1.00 89.81 89 ASN A O 1
ATOM 691 N N . LEU A 1 90 ? -0.910 9.064 14.387 1.00 80.19 90 LEU A N 1
ATOM 692 C CA . LEU A 1 90 ? -0.518 10.136 15.317 1.00 80.19 90 LEU A CA 1
ATOM 693 C C . LEU A 1 90 ? -1.654 11.082 15.742 1.00 80.19 90 LEU A C 1
ATOM 695 O O . LEU A 1 90 ? -1.664 11.538 16.883 1.00 80.19 90 LEU A O 1
ATOM 699 N N . SER A 1 91 ? -2.572 11.438 14.842 1.00 77.12 91 SER A N 1
ATOM 700 C CA . SER A 1 91 ? -3.611 12.445 15.133 1.00 77.12 91 SER A CA 1
ATOM 701 C C . SER A 1 91 ? -4.977 12.149 14.523 1.00 77.12 91 SER A C 1
ATOM 703 O O . SER A 1 91 ? -5.990 12.562 15.084 1.00 77.12 91 SER A O 1
ATOM 705 N N . ASP A 1 92 ? -5.013 11.421 13.411 1.00 88.69 92 ASP A N 1
ATOM 706 C CA . ASP A 1 92 ? -6.229 10.968 12.740 1.00 88.69 92 ASP A CA 1
ATOM 707 C C . ASP A 1 92 ? -5.985 9.528 12.281 1.00 88.69 92 ASP A C 1
ATOM 709 O O . ASP A 1 92 ? -5.355 9.339 11.243 1.00 88.69 92 ASP A O 1
ATOM 713 N N . PRO A 1 93 ? -6.345 8.499 13.066 1.00 93.56 93 PRO A N 1
ATOM 714 C CA . PRO A 1 93 ? -6.000 7.136 12.700 1.00 93.56 93 PRO A CA 1
ATOM 715 C C . PRO A 1 93 ? -6.767 6.642 11.472 1.00 93.56 93 PRO A C 1
ATOM 717 O O . PRO A 1 93 ? -7.986 6.467 11.509 1.00 93.56 93 PRO A O 1
ATOM 720 N N . HIS A 1 94 ? -6.050 6.366 10.386 1.00 95.31 94 HIS A N 1
ATOM 721 C CA . HIS A 1 94 ? -6.637 5.915 9.127 1.00 95.31 94 HIS A CA 1
ATOM 722 C C . HIS A 1 94 ? -5.667 5.070 8.302 1.00 95.31 94 HIS A C 1
ATOM 724 O O . HIS A 1 94 ? -4.461 5.014 8.555 1.00 95.31 94 HIS A O 1
ATOM 730 N N . ILE A 1 95 ? -6.220 4.423 7.280 1.00 96.69 95 ILE A N 1
ATOM 731 C CA . ILE A 1 95 ? -5.460 3.801 6.198 1.00 96.69 95 ILE A CA 1
ATOM 732 C C . ILE A 1 95 ? -5.847 4.460 4.886 1.00 96.69 95 ILE A C 1
ATOM 734 O O . ILE A 1 95 ? -7.032 4.616 4.609 1.00 96.69 95 ILE A O 1
ATOM 738 N N . ASP A 1 96 ? -4.860 4.730 4.047 1.00 96.44 96 ASP A N 1
ATOM 739 C CA . ASP A 1 96 ? -5.025 5.212 2.687 1.00 96.44 96 ASP A CA 1
ATOM 740 C C . ASP A 1 96 ? -4.577 4.161 1.673 1.00 96.44 96 ASP A C 1
ATOM 742 O O . ASP A 1 96 ? -3.472 3.624 1.737 1.00 96.44 96 ASP A O 1
ATOM 746 N N . LEU A 1 97 ? -5.429 3.889 0.689 1.00 95.88 97 LEU A N 1
ATOM 747 C CA . LEU A 1 97 ? -5.070 3.202 -0.544 1.00 95.88 97 LEU A CA 1
ATOM 748 C C . LEU A 1 97 ? -4.752 4.283 -1.578 1.00 95.88 97 LEU A C 1
ATOM 750 O O . LEU A 1 97 ? -5.653 4.874 -2.177 1.00 95.88 97 LEU A O 1
ATOM 754 N N . VAL A 1 98 ? -3.462 4.537 -1.781 1.00 95.62 98 VAL A N 1
ATOM 755 C CA . VAL A 1 98 ? -2.934 5.520 -2.730 1.00 95.62 98 VAL A CA 1
ATOM 756 C C . VAL A 1 98 ? -2.702 4.834 -4.077 1.00 95.62 98 VAL A C 1
ATOM 758 O O . VAL A 1 98 ? -1.847 3.948 -4.166 1.00 95.62 98 VAL A O 1
ATOM 761 N N . PRO A 1 99 ? -3.424 5.208 -5.148 1.00 93.62 99 PRO A N 1
ATOM 762 C CA . PRO A 1 99 ? -3.209 4.621 -6.462 1.00 93.62 99 PRO A CA 1
ATOM 763 C C . PRO A 1 99 ? -1.778 4.797 -6.956 1.00 93.62 99 PRO A C 1
ATOM 765 O O . PRO A 1 99 ? -1.212 5.891 -6.892 1.00 93.62 99 PRO A O 1
ATOM 768 N N . LEU A 1 100 ? -1.237 3.729 -7.525 1.00 91.94 100 LEU A N 1
ATOM 769 C CA . LEU A 1 100 ? 0.036 3.709 -8.220 1.00 91.94 100 LEU A CA 1
ATOM 770 C C . LEU A 1 100 ? -0.247 3.522 -9.717 1.00 91.94 100 LEU A C 1
ATOM 772 O O . LEU A 1 100 ? -0.509 2.419 -10.193 1.00 91.94 100 LEU A O 1
ATOM 776 N N . THR A 1 101 ? -0.233 4.612 -10.480 1.00 85.94 101 THR A N 1
ATOM 777 C CA . THR A 1 101 ? -0.474 4.573 -11.928 1.00 85.94 101 THR A CA 1
ATOM 778 C C . THR A 1 101 ? 0.741 3.984 -12.629 1.00 85.94 101 THR A C 1
ATOM 780 O O . THR A 1 101 ? 1.857 4.261 -12.222 1.00 85.94 101 THR A O 1
ATOM 783 N N . ALA A 1 102 ? 0.556 3.160 -13.665 1.00 72.50 102 ALA A N 1
ATOM 784 C CA . ALA A 1 102 ? 1.662 2.454 -14.326 1.00 72.50 102 ALA A CA 1
ATOM 785 C C . ALA A 1 102 ? 2.227 3.163 -15.579 1.00 72.50 102 ALA A C 1
ATOM 787 O O . ALA A 1 102 ? 3.290 2.782 -16.064 1.00 72.50 102 ALA A O 1
ATOM 788 N N . ASN A 1 103 ? 1.541 4.173 -16.130 1.00 67.38 103 ASN A N 1
ATOM 789 C CA . ASN A 1 103 ? 1.805 4.710 -17.475 1.00 67.38 103 ASN A CA 1
ATOM 790 C C . ASN A 1 103 ? 1.878 6.254 -17.454 1.00 67.38 103 ASN A C 1
ATOM 792 O O . ASN A 1 103 ? 0.959 6.862 -16.901 1.00 67.38 103 ASN A O 1
ATOM 796 N N . PRO A 1 104 ? 2.905 6.920 -18.035 1.00 58.75 104 PRO A N 1
ATOM 797 C CA . PRO A 1 104 ? 4.079 6.388 -18.758 1.00 58.75 104 PRO A CA 1
ATOM 798 C C . PRO A 1 104 ? 5.260 5.971 -17.872 1.00 58.75 104 PRO A C 1
ATOM 800 O O . PRO A 1 104 ? 6.206 5.347 -18.350 1.00 58.75 104 PRO A O 1
ATOM 803 N N . ARG A 1 105 ? 5.228 6.310 -16.585 1.00 74.12 105 ARG A N 1
ATOM 804 C CA . ARG A 1 105 ? 6.128 5.803 -15.543 1.00 74.12 105 ARG A CA 1
ATOM 805 C C . ARG A 1 105 ? 5.300 5.637 -14.284 1.00 74.12 105 ARG A C 1
ATOM 807 O O . ARG A 1 105 ? 4.332 6.375 -14.111 1.00 74.12 105 ARG A O 1
ATOM 814 N N . PHE A 1 106 ? 5.682 4.691 -13.430 1.00 85.50 106 PHE A N 1
ATOM 815 C CA . PHE A 1 106 ? 4.967 4.495 -12.181 1.00 85.50 106 PHE A CA 1
ATOM 816 C C . PHE A 1 106 ? 4.894 5.806 -11.382 1.00 85.50 106 PHE A C 1
ATOM 818 O O . PHE A 1 106 ? 5.925 6.455 -11.201 1.00 85.50 106 PHE A O 1
ATOM 825 N N . ALA A 1 107 ? 3.705 6.201 -10.924 1.00 88.56 107 ALA A N 1
ATOM 826 C CA . ALA A 1 107 ? 3.511 7.421 -10.143 1.00 88.56 107 ALA A CA 1
ATOM 827 C C . ALA A 1 107 ? 2.408 7.254 -9.092 1.00 88.56 107 ALA A C 1
ATOM 829 O O . ALA A 1 107 ? 1.413 6.574 -9.326 1.00 88.56 107 ALA A O 1
ATOM 830 N N . LEU A 1 108 ? 2.572 7.899 -7.937 1.00 89.94 108 LEU A N 1
ATOM 831 C CA . LEU A 1 108 ? 1.544 7.932 -6.896 1.00 89.94 108 LEU A CA 1
ATOM 832 C C . LEU A 1 108 ? 0.526 9.035 -7.192 1.00 89.94 108 LEU A C 1
ATOM 834 O O . LEU A 1 108 ? 0.901 10.180 -7.449 1.00 89.94 108 LEU A O 1
ATOM 838 N N . SER A 1 109 ? -0.762 8.699 -7.143 1.00 89.00 109 SER A N 1
ATOM 839 C CA . SER A 1 109 ? -1.858 9.657 -7.292 1.00 89.00 109 SER A CA 1
ATOM 840 C C . SER A 1 109 ? -2.440 10.010 -5.927 1.00 89.00 109 SER A C 1
ATOM 842 O O . SER A 1 109 ? -3.286 9.300 -5.396 1.00 89.00 109 SER A O 1
ATOM 844 N N . THR A 1 110 ? -2.041 11.154 -5.377 1.00 84.81 110 THR A N 1
ATOM 845 C CA . THR A 1 110 ? -2.587 11.675 -4.109 1.00 84.81 110 THR A CA 1
ATOM 846 C C . THR A 1 110 ? -3.994 12.268 -4.248 1.00 84.81 110 THR A C 1
ATOM 848 O O . THR A 1 110 ? -4.601 12.677 -3.267 1.00 84.81 110 THR A O 1
ATOM 851 N N . GLN A 1 111 ? -4.535 12.316 -5.469 1.00 85.19 111 GLN A N 1
ATOM 852 C CA . GLN A 1 111 ? -5.853 12.885 -5.763 1.00 85.19 111 GLN A CA 1
ATOM 853 C C . GLN A 1 111 ? -6.987 11.862 -5.667 1.00 85.19 111 GLN A C 1
ATOM 855 O O . GLN A 1 111 ? -8.126 12.259 -5.451 1.00 85.19 111 GLN A O 1
ATOM 860 N N . ASN A 1 112 ? -6.682 10.573 -5.854 1.00 87.25 112 ASN A N 1
ATOM 861 C CA . ASN A 1 112 ? -7.667 9.493 -5.972 1.00 87.25 112 ASN A CA 1
ATOM 862 C C . ASN A 1 112 ? -7.536 8.469 -4.834 1.00 87.25 112 ASN A C 1
ATOM 864 O O . ASN A 1 112 ? -7.635 7.261 -5.048 1.00 87.25 112 ASN A O 1
ATOM 868 N N . VAL A 1 113 ? -7.225 8.961 -3.635 1.00 92.75 113 VAL A N 1
ATOM 869 C CA . VAL A 1 113 ? -6.983 8.139 -2.447 1.00 92.75 113 VAL A CA 1
ATOM 870 C C . VAL A 1 113 ? -8.303 7.603 -1.905 1.00 92.75 113 VAL A C 1
ATOM 872 O O . VAL A 1 113 ? -9.275 8.351 -1.779 1.00 92.75 113 VAL A O 1
ATOM 875 N N . VAL A 1 114 ? -8.330 6.312 -1.572 1.00 94.19 114 VAL A N 1
ATOM 876 C CA . VAL A 1 114 ? -9.421 5.707 -0.797 1.00 94.19 114 VAL A CA 1
ATOM 877 C C . VAL A 1 114 ? -8.967 5.590 0.648 1.00 94.19 114 VAL A C 1
ATOM 879 O O . VAL A 1 114 ? -8.031 4.850 0.937 1.00 94.19 114 VAL A O 1
ATOM 882 N N . ARG A 1 115 ? -9.636 6.306 1.542 1.00 95.62 115 ARG A N 1
ATOM 883 C CA . ARG A 1 115 ? -9.348 6.357 2.970 1.00 95.62 115 ARG A CA 1
ATOM 884 C C . ARG A 1 115 ? -10.316 5.486 3.754 1.00 95.62 115 ARG A C 1
ATOM 886 O O . ARG A 1 115 ? -11.520 5.540 3.523 1.00 95.62 115 ARG A O 1
ATOM 893 N N . VAL A 1 116 ? -9.797 4.726 4.709 1.00 96.12 116 VAL A N 1
ATOM 894 C CA . VAL A 1 116 ? -10.558 3.985 5.718 1.00 96.12 116 VAL A CA 1
ATOM 895 C C . VAL A 1 116 ? -10.270 4.600 7.083 1.00 96.12 116 VAL A C 1
ATOM 897 O O . VAL A 1 116 ? -9.185 4.424 7.638 1.00 96.12 116 VAL A O 1
ATOM 900 N N . GLN A 1 117 ? -11.253 5.315 7.619 1.00 95.25 117 GLN A N 1
ATOM 901 C CA . GLN A 1 117 ? -11.178 5.985 8.910 1.00 95.25 117 GLN A CA 1
ATOM 902 C C . GLN A 1 117 ? -11.311 5.002 10.073 1.00 95.25 117 GLN A C 1
ATOM 904 O O . GLN A 1 117 ? -12.187 4.131 10.075 1.00 95.25 117 GLN A O 1
ATOM 909 N N . GLY A 1 118 ? -10.455 5.161 11.083 1.00 91.00 118 GLY A N 1
ATOM 910 C CA . GLY A 1 118 ? -10.528 4.431 12.347 1.00 91.00 118 GLY A CA 1
ATOM 911 C C . GLY A 1 118 ? -10.399 2.914 12.215 1.00 91.00 118 GLY A C 1
ATOM 912 O O . GLY A 1 118 ? -10.983 2.196 13.028 1.00 91.00 118 GLY A O 1
ATOM 913 N N . ALA A 1 119 ? -9.661 2.413 11.214 1.00 92.00 119 ALA A N 1
ATOM 914 C CA . ALA A 1 119 ? -9.595 0.983 10.901 1.00 92.00 119 ALA A CA 1
ATOM 915 C C . ALA A 1 119 ? -9.320 0.126 12.152 1.00 92.00 119 ALA A C 1
ATOM 917 O O . ALA A 1 119 ? -10.119 -0.742 12.505 1.00 92.00 119 ALA A O 1
ATOM 918 N N . HIS A 1 120 ? -8.253 0.432 12.893 1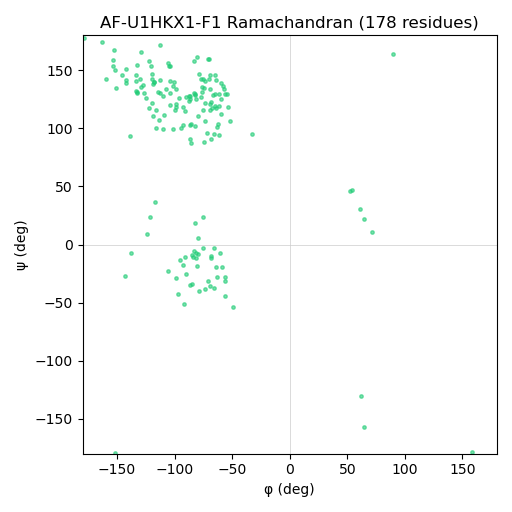.00 95.12 120 HIS A N 1
ATOM 919 C CA . HIS A 1 120 ? -7.898 -0.245 14.146 1.00 95.12 120 HIS A CA 1
ATOM 920 C C . HIS A 1 120 ? -7.820 0.698 15.359 1.00 95.12 120 HIS A C 1
ATOM 922 O O . HIS A 1 120 ? -7.196 0.373 16.360 1.00 95.12 120 HIS A O 1
ATOM 928 N N . GLY A 1 121 ? -8.515 1.842 15.314 1.00 91.12 121 GLY A N 1
ATOM 929 C CA . GLY A 1 121 ? -8.375 2.866 16.354 1.00 91.12 121 GLY A CA 1
ATOM 930 C C . GLY A 1 121 ? -6.940 3.393 16.384 1.00 91.12 121 GLY A C 1
ATOM 931 O O . GLY A 1 121 ? -6.405 3.708 15.331 1.00 91.12 121 GLY A O 1
ATOM 932 N N . GLU A 1 122 ? -6.318 3.453 17.559 1.00 90.94 122 GLU A N 1
ATOM 933 C CA . GLU A 1 122 ? -4.933 3.929 17.739 1.00 90.94 122 GLU A CA 1
ATOM 934 C C . GLU A 1 122 ? -3.866 2.869 17.389 1.00 90.94 122 GLU A C 1
ATOM 936 O O . GLU A 1 122 ? -2.675 3.175 17.322 1.00 90.94 122 GLU A O 1
ATOM 941 N N . GLU A 1 123 ? -4.284 1.625 17.139 1.00 94.75 123 GLU A N 1
ATOM 942 C CA . GLU A 1 123 ? -3.386 0.493 16.905 1.00 94.75 123 GLU A CA 1
ATOM 943 C C . GLU A 1 123 ? -2.822 0.475 15.479 1.00 94.75 123 GLU A C 1
ATOM 945 O O . GLU A 1 123 ? -3.490 0.835 14.502 1.00 94.75 123 GLU A O 1
ATOM 950 N N . ILE A 1 124 ? -1.581 -0.000 15.343 1.00 94.88 124 ILE A N 1
ATOM 951 C CA . ILE A 1 124 ? -0.896 -0.074 14.048 1.00 94.88 124 ILE A CA 1
ATOM 952 C C . ILE A 1 124 ? -1.549 -1.142 13.175 1.00 94.88 124 ILE A C 1
ATOM 954 O O . ILE A 1 124 ? -1.760 -2.284 13.588 1.00 94.88 124 ILE A O 1
ATOM 958 N N . VAL A 1 125 ? -1.797 -0.798 11.913 1.00 96.75 125 VAL A N 1
ATOM 959 C CA . VAL A 1 125 ? -2.270 -1.754 10.914 1.00 96.75 125 VAL A CA 1
ATOM 960 C C . VAL A 1 125 ? -1.076 -2.437 10.256 1.00 96.75 125 VAL A C 1
ATOM 962 O O . VAL A 1 125 ? -0.156 -1.789 9.769 1.00 96.75 125 VAL A O 1
ATOM 965 N N . ARG A 1 126 ? -1.070 -3.769 10.236 1.00 95.06 126 ARG A N 1
ATOM 966 C CA . ARG A 1 126 ? 0.070 -4.589 9.788 1.00 95.06 126 ARG A CA 1
ATOM 967 C C . ARG A 1 126 ? -0.138 -5.221 8.419 1.00 95.06 126 ARG A C 1
ATOM 969 O O . ARG A 1 126 ? 0.833 -5.575 7.752 1.00 95.06 126 ARG A O 1
ATOM 976 N N . SER A 1 127 ? -1.386 -5.388 7.995 1.00 95.44 127 SER A N 1
ATOM 977 C CA . SER A 1 127 ? -1.716 -5.938 6.683 1.00 95.44 127 SER A CA 1
ATOM 978 C C . SER A 1 127 ? -3.052 -5.404 6.192 1.00 95.44 127 SER A C 1
ATOM 980 O O . SER A 1 127 ? -3.949 -5.121 6.986 1.00 95.44 127 SER A O 1
ATOM 982 N N . ALA A 1 128 ? -3.174 -5.298 4.873 1.00 95.62 128 ALA A N 1
ATOM 983 C CA . ALA A 1 128 ? -4.428 -5.042 4.198 1.00 95.62 128 ALA A CA 1
ATOM 984 C C . ALA A 1 128 ? -4.596 -6.013 3.027 1.00 95.62 128 ALA A C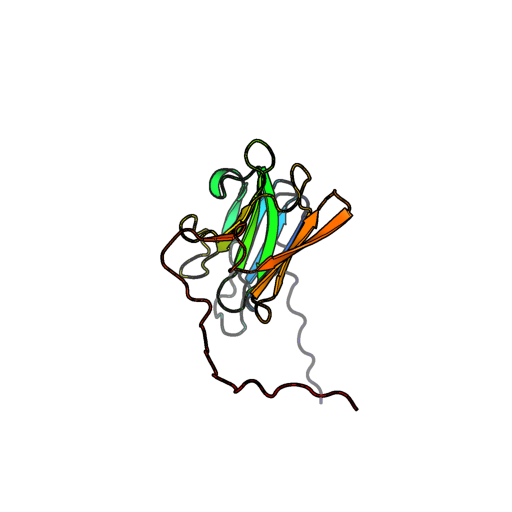 1
ATOM 986 O O . ALA A 1 128 ? -3.617 -6.506 2.466 1.00 95.62 128 ALA A O 1
ATOM 987 N N . TYR A 1 129 ? -5.839 -6.268 2.649 1.00 94.69 129 TYR A N 1
ATOM 988 C CA . TYR A 1 129 ? -6.200 -7.056 1.480 1.00 94.69 129 TYR A CA 1
ATOM 989 C C . TYR A 1 129 ? -7.431 -6.445 0.815 1.00 94.69 129 TYR A C 1
ATOM 991 O O . TYR A 1 129 ? -8.365 -6.028 1.496 1.00 94.69 129 TYR A O 1
ATOM 999 N N . LEU A 1 130 ? -7.437 -6.391 -0.515 1.00 92.62 130 LEU A N 1
ATOM 1000 C CA . LEU A 1 130 ? -8.552 -5.863 -1.295 1.00 92.62 130 LEU A CA 1
ATOM 1001 C C . LEU A 1 130 ? -9.265 -7.013 -2.011 1.00 92.62 130 LEU A C 1
ATOM 1003 O O . LEU A 1 130 ? -8.722 -7.593 -2.950 1.00 92.62 130 LEU A O 1
ATOM 1007 N N . ASP A 1 131 ? -10.497 -7.307 -1.597 1.00 91.88 131 ASP A N 1
ATOM 1008 C CA . ASP A 1 131 ? -11.407 -8.194 -2.320 1.00 91.88 131 ASP A CA 1
ATOM 1009 C C . ASP A 1 131 ? -12.294 -7.365 -3.249 1.00 91.88 131 ASP A C 1
ATOM 1011 O O . ASP A 1 131 ? -13.276 -6.734 -2.838 1.00 91.88 131 ASP A O 1
ATOM 1015 N N . ARG A 1 132 ? -11.960 -7.385 -4.540 1.00 83.75 132 ARG A N 1
ATOM 1016 C CA . ARG A 1 132 ? -12.732 -6.669 -5.555 1.00 83.75 132 ARG A CA 1
ATOM 1017 C C . ARG A 1 132 ? -14.098 -7.300 -5.818 1.00 83.75 132 ARG A C 1
ATOM 1019 O O . ARG A 1 132 ? -15.027 -6.568 -6.143 1.00 83.75 132 ARG A O 1
ATOM 1026 N N . SER A 1 133 ? -14.238 -8.619 -5.676 1.00 88.12 133 SER A N 1
ATOM 1027 C CA . SER A 1 133 ? -15.511 -9.305 -5.927 1.00 88.12 133 SER A CA 1
ATOM 1028 C C . SER A 1 133 ? -16.553 -8.949 -4.872 1.00 88.12 133 SER A C 1
ATOM 1030 O O . SER A 1 133 ? -17.739 -8.866 -5.189 1.00 88.12 133 SER A O 1
ATOM 1032 N N . ALA A 1 134 ? -16.124 -8.763 -3.625 1.00 89.00 134 ALA A N 1
ATOM 1033 C CA . ALA A 1 134 ? -16.999 -8.353 -2.529 1.00 89.00 134 ALA A CA 1
ATOM 1034 C C . ALA A 1 134 ? -17.089 -6.825 -2.350 1.00 89.00 134 ALA A C 1
ATOM 1036 O O . ALA A 1 134 ? -17.960 -6.350 -1.609 1.00 89.00 134 ALA A O 1
ATOM 1037 N N . GLU A 1 135 ? -16.218 -6.078 -3.041 1.00 89.62 135 GLU A N 1
ATOM 1038 C CA . GLU A 1 135 ? -15.962 -4.647 -2.835 1.00 89.62 135 GLU A CA 1
ATOM 1039 C C . GLU A 1 135 ? -15.604 -4.348 -1.372 1.00 89.62 135 GLU A C 1
ATOM 1041 O O . GLU A 1 135 ? -16.154 -3.433 -0.752 1.00 89.62 135 GLU A O 1
ATOM 1046 N N . THR A 1 136 ? -14.702 -5.162 -0.817 1.00 93.44 136 THR A N 1
ATOM 1047 C CA . THR A 1 136 ? -14.354 -5.164 0.605 1.00 93.44 136 THR A CA 1
ATOM 1048 C C . THR A 1 136 ? -12.847 -5.028 0.798 1.00 93.44 136 THR A C 1
ATOM 1050 O O . THR A 1 136 ? -12.059 -5.766 0.210 1.00 93.44 136 THR A O 1
ATOM 1053 N N . ILE A 1 137 ? -12.446 -4.106 1.666 1.00 95.38 137 ILE A N 1
ATOM 1054 C CA . ILE A 1 137 ? -11.085 -3.962 2.176 1.00 95.38 137 ILE A CA 1
ATOM 1055 C C . ILE A 1 137 ? -11.018 -4.691 3.513 1.00 95.38 137 ILE A C 1
ATOM 1057 O O . ILE A 1 137 ? -11.815 -4.416 4.406 1.00 95.38 137 ILE A O 1
ATOM 1061 N N . PHE A 1 138 ? -10.069 -5.604 3.660 1.00 96.88 138 PHE A N 1
ATOM 1062 C CA . PHE A 1 138 ? -9.754 -6.255 4.923 1.00 96.88 138 PHE A CA 1
ATOM 1063 C C . PHE A 1 138 ? -8.474 -5.672 5.498 1.00 96.88 138 PHE A C 1
ATOM 1065 O O . PHE A 1 138 ? -7.526 -5.425 4.755 1.00 96.88 138 PHE A O 1
ATOM 1072 N N . THR A 1 139 ? -8.426 -5.486 6.810 1.00 97.56 139 THR A N 1
ATOM 1073 C CA . THR A 1 139 ? -7.253 -4.972 7.524 1.00 97.56 139 THR A CA 1
ATOM 1074 C C . THR A 1 139 ? -6.985 -5.827 8.755 1.00 97.56 139 THR A C 1
ATOM 1076 O O . THR A 1 139 ? -7.925 -6.334 9.370 1.00 97.56 139 THR A O 1
ATOM 1079 N N . ALA A 1 140 ? -5.713 -6.003 9.104 1.00 97.88 140 ALA A N 1
ATOM 1080 C CA . ALA A 1 140 ? -5.285 -6.698 10.314 1.00 97.88 140 ALA A CA 1
ATOM 1081 C C . ALA A 1 140 ? -4.367 -5.789 11.136 1.00 97.88 140 ALA A C 1
ATOM 1083 O O . ALA A 1 140 ? -3.373 -5.286 10.602 1.00 97.88 140 ALA A O 1
ATOM 1084 N N . GLY A 1 141 ? -4.702 -5.583 12.409 1.00 96.88 141 GLY A N 1
ATOM 1085 C CA . GLY A 1 141 ? -4.004 -4.667 13.310 1.00 96.88 141 GLY A CA 1
ATOM 1086 C C . GLY A 1 141 ? -3.259 -5.362 14.446 1.00 96.88 141 GLY A C 1
ATOM 1087 O O . GLY A 1 141 ? -3.389 -6.570 14.658 1.00 96.88 141 GLY A O 1
ATOM 1088 N N . GLU A 1 142 ? -2.476 -4.583 15.191 1.00 96.50 142 GLU A N 1
ATOM 1089 C CA . GLU A 1 142 ? -1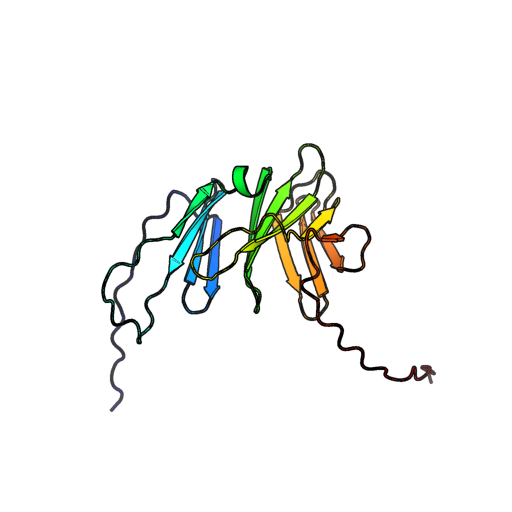.838 -5.020 16.445 1.00 96.50 142 GLU A CA 1
ATOM 1090 C C . GLU A 1 142 ? -2.858 -5.264 17.577 1.00 96.50 142 GLU A C 1
ATOM 1092 O O . GLU A 1 142 ? -2.551 -5.976 18.530 1.00 96.50 142 GLU A O 1
ATOM 1097 N N . ASP A 1 143 ? -4.115 -4.831 17.392 1.00 96.00 143 ASP A N 1
ATOM 1098 C CA . ASP A 1 143 ? -5.280 -5.209 18.212 1.00 96.00 143 ASP A CA 1
ATOM 1099 C C . ASP A 1 143 ? -5.665 -6.700 18.113 1.00 96.00 143 ASP A C 1
ATOM 1101 O O . ASP A 1 143 ? -6.616 -7.147 18.760 1.00 96.00 143 ASP A O 1
ATOM 1105 N N . GLY A 1 144 ? -4.971 -7.481 17.279 1.00 96.75 144 GLY A N 1
ATOM 1106 C CA . GLY A 1 144 ? -5.234 -8.905 17.075 1.00 96.75 144 GLY A CA 1
ATOM 1107 C C . GLY A 1 144 ? -6.527 -9.193 16.307 1.00 96.75 144 GLY A C 1
ATOM 1108 O O . GLY A 1 144 ? -6.955 -10.348 16.242 1.00 96.75 144 GLY A O 1
ATOM 1109 N N . CYS A 1 145 ? -7.157 -8.172 15.722 1.00 97.19 145 CYS A N 1
ATOM 1110 C CA . CYS A 1 145 ? -8.409 -8.298 14.988 1.00 97.19 145 CYS A CA 1
ATOM 1111 C C . CYS A 1 145 ? -8.187 -8.232 13.473 1.00 97.19 145 CYS A C 1
ATOM 1113 O O . CYS A 1 145 ? -7.270 -7.575 12.980 1.00 97.19 145 CYS A O 1
ATOM 1115 N N . VAL A 1 146 ? -9.097 -8.860 12.722 1.00 97.88 146 VAL A N 1
ATOM 1116 C CA . VAL A 1 146 ? -9.281 -8.610 11.286 1.00 97.88 146 VAL A CA 1
ATOM 1117 C C . VAL A 1 146 ? -10.609 -7.891 11.101 1.00 97.88 146 VAL A C 1
ATOM 1119 O O . VAL A 1 146 ? -11.636 -8.357 11.598 1.00 97.88 146 VAL A O 1
ATOM 1122 N N . LYS A 1 147 ? -10.598 -6.759 10.400 1.00 97.12 147 LYS A N 1
ATOM 1123 C CA . LYS A 1 147 ? -11.789 -5.942 10.136 1.00 97.12 147 LYS A CA 1
ATOM 1124 C C . LYS A 1 147 ? -12.021 -5.808 8.640 1.00 97.12 147 LYS A C 1
ATOM 1126 O O . LYS A 1 147 ? -11.091 -5.936 7.852 1.00 97.12 147 LYS A O 1
ATOM 1131 N N . SER A 1 148 ? -13.274 -5.588 8.260 1.00 96.56 148 SER A N 1
ATOM 1132 C CA . SER A 1 148 ? -13.715 -5.502 6.869 1.00 96.56 148 SER A CA 1
ATOM 1133 C C . SER A 1 148 ? -14.494 -4.215 6.628 1.00 96.56 148 SER A C 1
ATOM 1135 O O . SER A 1 148 ? -15.368 -3.889 7.431 1.00 96.56 148 SER A O 1
ATOM 1137 N N . PHE A 1 149 ? -14.236 -3.553 5.506 1.00 95.88 149 PHE A N 1
ATOM 1138 C CA . PHE A 1 149 ? -14.827 -2.269 5.137 1.00 95.88 149 PHE A CA 1
ATOM 1139 C C . PHE A 1 149 ? -15.297 -2.307 3.691 1.00 95.88 149 PHE A C 1
ATOM 1141 O O . PHE A 1 149 ? -14.546 -2.714 2.807 1.00 95.88 149 PHE A O 1
ATOM 1148 N N . ARG A 1 150 ? -16.521 -1.868 3.425 1.00 93.19 150 ARG A N 1
ATOM 1149 C CA . ARG A 1 150 ? -17.076 -1.760 2.072 1.00 93.19 150 ARG A CA 1
ATOM 1150 C C . ARG A 1 150 ? -17.134 -0.306 1.644 1.00 93.19 150 ARG A C 1
ATOM 1152 O O . ARG A 1 150 ? -17.271 0.585 2.471 1.00 93.19 150 ARG A O 1
ATOM 1159 N N . ALA A 1 151 ? -17.134 -0.060 0.337 1.00 82.25 151 ALA A N 1
ATOM 1160 C CA . ALA A 1 151 ? -17.227 1.299 -0.211 1.00 82.25 151 ALA A CA 1
ATOM 1161 C C . ALA A 1 151 ? -18.498 2.067 0.218 1.00 82.25 151 ALA A C 1
ATOM 1163 O O . ALA A 1 151 ? -18.556 3.286 0.104 1.00 82.25 151 ALA A O 1
ATOM 1164 N N . THR A 1 152 ? -19.538 1.366 0.683 1.00 83.12 152 THR A N 1
ATOM 1165 C CA . THR A 1 152 ? -20.768 1.970 1.218 1.00 83.12 152 THR A CA 1
ATOM 1166 C C . THR A 1 152 ? -20.683 2.353 2.693 1.00 83.12 152 THR A C 1
ATOM 1168 O O . THR A 1 152 ? -21.624 2.958 3.214 1.00 83.12 152 THR A O 1
ATOM 1171 N N . ASP A 1 153 ? -19.619 1.958 3.383 1.00 87.31 153 ASP A N 1
ATOM 1172 C CA . ASP A 1 153 ? -19.470 2.207 4.808 1.00 87.31 153 ASP A CA 1
ATOM 1173 C C . ASP A 1 153 ? -19.108 3.670 5.039 1.00 87.31 153 ASP A C 1
ATOM 1175 O O . ASP A 1 153 ? -18.337 4.271 4.298 1.00 87.31 153 ASP A O 1
ATOM 1179 N N . ARG A 1 154 ? -19.655 4.256 6.108 1.00 82.88 154 ARG A N 1
ATOM 1180 C CA . ARG A 1 154 ? -19.404 5.666 6.449 1.00 82.88 154 ARG A CA 1
ATOM 1181 C C . ARG A 1 154 ? -17.945 5.956 6.797 1.00 82.88 154 ARG A C 1
ATOM 1183 O O . ARG A 1 154 ? -17.561 7.114 6.799 1.00 82.88 154 ARG A O 1
ATOM 1190 N N . SER A 1 155 ? -17.176 4.925 7.135 1.00 86.31 155 SER A N 1
ATOM 1191 C CA . SER A 1 155 ? -15.747 5.025 7.412 1.00 86.31 155 SER A CA 1
ATOM 1192 C C . SER A 1 155 ? -14.892 5.044 6.146 1.00 86.31 155 SER A C 1
ATOM 1194 O O . SER A 1 155 ? -13.690 5.248 6.264 1.00 86.31 155 SER A O 1
ATOM 1196 N N . VAL A 1 156 ? -15.464 4.817 4.957 1.00 87.75 156 VAL A N 1
ATOM 1197 C CA . VAL A 1 156 ? -14.714 4.807 3.698 1.00 87.75 156 VAL A CA 1
ATOM 1198 C C . VAL A 1 156 ? -14.976 6.092 2.920 1.00 87.75 156 VAL A C 1
ATOM 1200 O O . VAL A 1 156 ? -16.105 6.380 2.525 1.00 87.75 156 VAL A O 1
ATOM 1203 N N . GLU A 1 157 ? -13.917 6.851 2.662 1.00 89.00 157 GLU A N 1
ATOM 1204 C CA . GLU A 1 157 ? -13.949 8.101 1.903 1.00 89.00 157 GLU A CA 1
ATOM 1205 C C . GLU A 1 157 ? -13.088 7.959 0.644 1.00 89.00 157 GLU A C 1
ATOM 1207 O O . GLU A 1 157 ? -12.012 7.373 0.681 1.00 89.00 157 GLU A O 1
ATOM 1212 N N . ALA A 1 158 ? -13.541 8.488 -0.491 1.00 82.44 158 ALA A N 1
ATOM 1213 C CA . ALA A 1 158 ? -12.756 8.513 -1.724 1.00 82.44 158 ALA A CA 1
ATOM 1214 C C . ALA A 1 158 ? -12.547 9.964 -2.164 1.00 82.44 158 ALA A C 1
ATOM 1216 O O . ALA A 1 158 ? -13.517 10.690 -2.399 1.00 82.44 158 ALA A O 1
ATOM 1217 N N . ALA A 1 159 ? -11.290 10.387 -2.284 1.00 63.97 159 ALA A N 1
ATOM 1218 C CA . ALA A 1 159 ? -10.937 11.657 -2.906 1.00 63.97 159 ALA A CA 1
ATOM 1219 C C . ALA A 1 159 ? -11.020 11.524 -4.444 1.00 63.97 159 ALA A C 1
ATOM 1221 O O . ALA A 1 159 ? -10.659 10.485 -4.987 1.00 63.97 159 ALA A O 1
ATOM 1222 N N . GLY A 1 160 ? -11.492 12.558 -5.155 1.00 51.91 160 GLY A N 1
ATOM 1223 C CA . GLY A 1 160 ? -11.432 12.630 -6.629 1.00 51.91 160 GLY A CA 1
ATOM 1224 C C . GLY A 1 160 ? -12.625 12.040 -7.406 1.00 51.91 160 GLY A C 1
ATOM 1225 O O . GLY A 1 160 ? -13.480 11.341 -6.865 1.00 51.91 160 GLY A O 1
ATOM 1226 N N . GLN A 1 161 ? -12.738 12.395 -8.697 1.00 38.72 161 GLN A N 1
ATOM 1227 C CA . GLN A 1 161 ? -13.855 11.994 -9.565 1.00 38.72 161 GLN A CA 1
ATOM 1228 C C . GLN A 1 161 ? -13.949 10.470 -9.672 1.00 38.72 161 GLN A C 1
ATOM 1230 O O . GLN A 1 161 ? -12.994 9.807 -10.059 1.00 38.72 161 GLN A O 1
ATOM 1235 N N . GLN A 1 162 ? -15.141 9.958 -9.356 1.00 37.72 162 GLN A N 1
ATOM 1236 C CA . GLN A 1 162 ? -15.553 8.556 -9.380 1.00 37.72 162 GLN A CA 1
ATOM 1237 C C . GLN A 1 162 ? -14.867 7.725 -10.479 1.00 37.72 162 GLN A C 1
ATOM 1239 O O . GLN A 1 162 ? -15.363 7.613 -11.600 1.00 37.72 162 GLN A O 1
ATOM 1244 N N . GLY A 1 163 ? -13.779 7.042 -10.123 1.00 34.38 163 GLY A N 1
ATOM 1245 C CA . GLY A 1 163 ? -13.427 5.776 -10.750 1.00 34.38 163 GLY A CA 1
ATOM 1246 C C . GLY A 1 163 ? -14.479 4.771 -10.309 1.00 34.38 163 GLY A C 1
ATOM 1247 O O . GLY A 1 163 ? -14.383 4.194 -9.228 1.00 34.38 163 GLY A O 1
ATOM 1248 N N . SER A 1 164 ? -15.551 4.647 -11.087 1.00 35.31 164 SER A N 1
ATOM 1249 C CA . SER A 1 164 ? -16.683 3.793 -10.756 1.00 35.31 164 SER A CA 1
ATOM 1250 C C . SER A 1 164 ? -16.211 2.366 -10.470 1.00 35.31 164 SER A C 1
ATOM 1252 O O . SER A 1 164 ? -15.731 1.669 -11.365 1.00 35.31 164 SER A O 1
ATOM 1254 N N . PHE A 1 165 ? -16.437 1.890 -9.246 1.00 40.75 165 PHE A N 1
ATOM 1255 C CA . PHE A 1 165 ? -16.882 0.513 -9.075 1.00 40.75 165 PHE A CA 1
ATOM 1256 C C . PHE A 1 165 ? -18.098 0.363 -9.998 1.00 40.75 165 PHE A C 1
ATOM 1258 O O . PHE A 1 165 ? -19.119 1.027 -9.804 1.00 40.75 165 PHE A O 1
ATOM 1265 N N . VAL A 1 166 ? -17.924 -0.340 -11.120 1.00 35.62 166 VAL A N 1
ATOM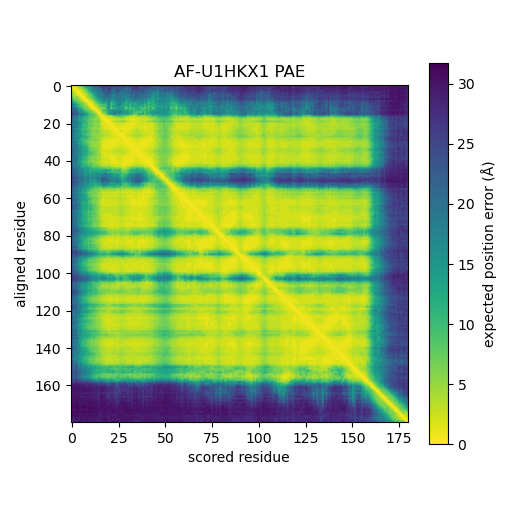 1266 C CA . VAL A 1 166 ? -18.951 -0.452 -12.158 1.00 35.62 166 VAL A CA 1
ATOM 1267 C C . VAL A 1 166 ? -20.159 -1.144 -11.533 1.00 35.62 166 VAL A C 1
ATOM 1269 O O . VAL A 1 166 ? -20.160 -2.353 -11.327 1.00 35.62 166 VAL A O 1
ATOM 1272 N N . LYS A 1 167 ? -21.198 -0.362 -11.218 1.00 34.69 167 LYS A N 1
ATOM 1273 C CA . LYS A 1 167 ? -22.511 -0.872 -10.822 1.00 34.69 167 LYS A CA 1
ATOM 1274 C C . LYS A 1 167 ? -23.133 -1.591 -12.013 1.00 34.69 167 LYS A C 1
ATOM 1276 O O . LYS A 1 167 ? -23.809 -0.969 -12.830 1.00 34.69 167 LYS A O 1
ATOM 1281 N N . GLU A 1 168 ? -22.965 -2.904 -12.085 1.00 32.19 168 GLU A N 1
ATOM 1282 C CA . GLU A 1 168 ? -23.828 -3.740 -12.912 1.00 32.19 168 GLU A CA 1
ATOM 1283 C C . GLU A 1 168 ? -25.081 -4.112 -12.105 1.00 32.19 168 GLU A C 1
ATOM 1285 O O . GLU A 1 168 ? -25.160 -5.119 -11.401 1.00 32.19 168 GLU A O 1
ATOM 1290 N N . THR A 1 169 ? -26.098 -3.253 -12.160 1.00 33.81 169 THR A N 1
ATOM 1291 C CA . THR A 1 169 ? -27.404 -3.519 -11.548 1.00 33.81 169 THR A CA 1
ATOM 1292 C C . THR A 1 169 ? -28.174 -4.546 -12.383 1.00 33.81 169 THR A C 1
ATOM 1294 O O . THR A 1 169 ? -29.001 -4.191 -13.225 1.00 33.81 169 THR A O 1
ATOM 1297 N N . LYS A 1 170 ? -27.987 -5.843 -12.117 1.00 38.53 170 LYS A N 1
ATOM 1298 C CA . LYS A 1 170 ? -28.986 -6.855 -12.500 1.00 38.53 170 LYS A CA 1
ATOM 1299 C C . LYS A 1 170 ? -30.096 -6.901 -11.449 1.00 38.53 170 LYS A C 1
ATOM 1301 O O . LYS A 1 170 ? -29.957 -7.494 -10.385 1.00 38.53 170 LYS A O 1
ATOM 1306 N N . LYS A 1 171 ? -31.237 -6.279 -11.773 1.00 41.75 171 LYS A N 1
ATOM 1307 C CA . LYS A 1 171 ? -32.522 -6.469 -11.073 1.00 41.75 171 LYS A CA 1
ATOM 1308 C C . LYS A 1 171 ? -32.959 -7.940 -11.186 1.00 41.75 171 LYS A C 1
ATOM 1310 O O . LYS A 1 171 ? -33.619 -8.318 -12.149 1.00 41.75 171 LYS A O 1
ATOM 1315 N N . GLY A 1 172 ? -32.621 -8.758 -10.192 1.00 37.12 172 GLY A N 1
ATOM 1316 C CA . GLY A 1 172 ? -33.209 -10.081 -9.968 1.00 37.12 172 GLY A CA 1
ATOM 1317 C C . GLY A 1 172 ? -34.298 -9.999 -8.898 1.00 37.12 172 GLY A C 1
ATOM 1318 O O . GLY A 1 172 ? -34.043 -9.540 -7.790 1.00 37.12 172 GLY A O 1
ATOM 1319 N N . LYS A 1 173 ? -35.531 -10.385 -9.242 1.00 41.38 173 LYS A N 1
ATOM 1320 C CA . LYS A 1 173 ? -36.723 -10.321 -8.379 1.00 41.38 173 LYS A CA 1
ATOM 1321 C C . LYS A 1 173 ? -36.522 -11.096 -7.068 1.00 41.38 173 LYS A C 1
ATOM 1323 O O . LYS A 1 173 ? -36.118 -12.253 -7.091 1.00 41.38 173 LYS A O 1
ATOM 1328 N N . ALA A 1 174 ? -36.891 -10.476 -5.946 1.00 44.34 174 ALA A N 1
ATOM 1329 C CA . ALA A 1 174 ? -36.923 -11.100 -4.629 1.00 44.34 174 ALA A CA 1
ATOM 1330 C C . ALA A 1 174 ? -37.943 -12.255 -4.589 1.00 44.34 174 ALA A C 1
ATOM 1332 O O . ALA A 1 174 ? -39.150 -12.040 -4.472 1.00 44.34 174 ALA A O 1
ATOM 1333 N N . GLY A 1 175 ? -37.449 -13.488 -4.694 1.00 46.22 175 GLY A N 1
ATOM 1334 C CA . GLY A 1 175 ? -38.184 -14.690 -4.315 1.00 46.22 175 GLY A CA 1
ATOM 1335 C C . GLY A 1 175 ? -38.125 -14.856 -2.799 1.00 46.22 175 GLY A C 1
ATOM 1336 O O . GLY A 1 175 ? -37.067 -15.114 -2.237 1.00 46.22 175 GLY A O 1
ATOM 1337 N N . ARG A 1 176 ? -39.265 -14.669 -2.133 1.00 54.91 176 ARG A N 1
ATOM 1338 C CA . ARG A 1 176 ? -39.460 -14.872 -0.692 1.00 54.91 176 ARG A CA 1
ATOM 1339 C C . ARG A 1 176 ? -39.157 -16.330 -0.322 1.00 54.91 176 ARG A C 1
ATOM 1341 O O . ARG A 1 176 ? -39.905 -17.223 -0.711 1.00 54.91 176 ARG A O 1
ATOM 1348 N N . PHE A 1 177 ? -38.085 -16.553 0.436 1.00 60.69 177 PHE A N 1
ATOM 1349 C CA . PHE A 1 177 ? -37.727 -17.857 0.999 1.00 60.69 177 PHE A CA 1
ATOM 1350 C C . PHE A 1 177 ? -38.837 -18.354 1.945 1.00 60.69 177 PHE A C 1
ATOM 1352 O O . PHE A 1 177 ? -39.296 -17.606 2.813 1.00 60.69 177 PHE A O 1
ATOM 1359 N N . LYS A 1 178 ? -39.287 -19.600 1.760 1.00 56.72 178 LYS A N 1
ATOM 1360 C CA . LYS A 1 178 ? -40.178 -20.322 2.679 1.00 56.72 178 LYS A CA 1
ATOM 1361 C C . LYS A 1 178 ? -39.471 -21.614 3.102 1.00 56.72 178 LYS A C 1
ATOM 1363 O O . LYS A 1 178 ? -39.212 -22.427 2.217 1.00 56.72 178 LYS A O 1
ATOM 1368 N N . PRO A 1 179 ? -39.166 -21.809 4.393 1.00 61.34 179 PRO A N 1
ATOM 1369 C CA . PRO A 1 179 ? -38.662 -23.085 4.869 1.00 61.34 179 PRO A CA 1
ATOM 1370 C C . PRO A 1 179 ? -39.817 -24.088 4.972 1.00 61.34 179 PRO A C 1
ATOM 1372 O O . PRO A 1 179 ? -40.867 -23.773 5.539 1.00 61.34 179 PRO A O 1
ATOM 1375 N N . TYR A 1 180 ? -39.601 -25.274 4.413 1.00 60.41 180 TYR A N 1
ATOM 1376 C CA . TYR A 1 180 ? -40.133 -26.526 4.939 1.00 60.41 180 TYR A CA 1
ATOM 1377 C C . TYR A 1 180 ? -38.932 -27.366 5.353 1.00 60.41 180 TYR A C 1
ATOM 1379 O O . TYR A 1 180 ? -37.956 -27.379 4.565 1.00 60.41 180 TYR A O 1
#

Foldseek 3Di:
DDDDDDDDDDDDDDDPAAFPDKDDLDPFKIWTAHPQRWIKIAGHQDPPNPDPDRDDIDTPGRCCVVLVAPHWQYWAHDPVFIWTWGFHQDPWGKIKGWTFDPPPHTDTDNQWIKIQGCQPPNWDWRHWDQDLVVQWIWTATPVRDIDIDHCPDPRIDTGDDDPDPDPPDDPDDDDDDDDD

Mean predicted aligned error: 10.94 Å

Radius of gyration: 20.04 Å; Cα contacts (8 Å, |Δi|>4): 328; chains: 1; bounding box: 61×48×47 Å

Nearest PDB structures (foldseek):
  7wb4-assembly1_c  TM=5.373E-01  e=2.295E-02  Xenopus laevis
  7wkk-assembly1_d  TM=5.726E-01  e=2.701E-01  Xenopus laevis
  3kci-assembly1_A  TM=3.006E-01  e=1.498E-01  Homo sapiens
  6qp9-assembly1_A  TM=4.242E-01  e=5.422E-01  Drosophila melanogaster
  2b5m-assembly1_A  TM=3.945E-01  e=1.963E+00  Homo sapiens

InterPro domains:
  IPR039328 WD repeat-containing protein 89 [PTHR22889] (13-166)

Sequence (180 aa):
MFEAVPIRPEAKRNVLGPIHKAGFLSDTAIYALSADQQLSIYPLNTPESNDRGVIQPISFGDLRPTAQCDYVIDVLRDLHQPYVVAGSNLSDPHIDLVPLTANPRFALSTQNVVRVQGAHGEEIVRSAYLDRSAETIFTAGEDGCVKSFRATDRSVEAAGQQGSFVKETKKGKAGRFKPY

Organism: Endocarpon pusillum (strain Z07020 / HMAS-L-300199) (NCBI:txid1263415)

Secondary structure (DSSP, 8-state):
-PPPPPPPPP-----SS-EEEEEEEETTEEEEEETTSEEEEEEPPPTT----S-PPPEEEEE-HHHHT-SEEEEEE--SS--EEEEEE-SSS-EEEEEEEE-SSS-EE-TTS-EEEETSSTTSPEEEEEEETTTTEEEEEETTS-EEEEETTSTTEEE-SS-------------------

=== Feature glossary ===
Key to the feature types in this record:

— What the protein is —

Primary structure: the covalent order of the twenty standard amino acids along the backbone. Two proteins with the same sequence will (almost always) fold to the same structure; two with 30% identity often share a fold but not the details.

Database cross-references. InterPro integrates a dozen domain/family signature databases into unified entries with residue-range hits. GO terms attach function/process/location labels with evidence codes. CATH codes position the fold in a four-level structural taxonomy. Organism is the NCBI-taxonomy species name.

— Where its atoms are —

The mmCIF block holds the 3D Cartesian coordinates of each backbone atom (N, Cα, C, O) in ångströms. mmCIF is the PDB's canonical archive format — a tagged-loop text representation of the atomic model.

Six rendered views show the 3D structure from the faces of a cube — i.e. along ±x, ±y, ±z. Rendering representation is drawn randomly per protein from cartoon (secondary-structure ribbons), sticks (backbone bonds), or molecular surface; coloring is either N→C rainbow (blue at the N-terminus through red at the C-terminus) or one color per chain.

— Local backbone conformation —

DSSP 8-state secondary structure assigns each residue one of H (α-helix), G (3₁₀-helix), I (π-helix), E (extended β-strand), B (isolated β-bridge), T (hydrogen-bonded turn), S (bend), or '-' (coil). The assignment is computed from backbone hydrogen-bond geometry via the Kabsch–Sander algorithm.

P-SEA three-state annotation labels each residue as helix, strand, or coil based purely on the geometry of the Cα trace. It serves as a fallback when the full backbone (and thus DSSP) is unavailable.

The φ/ψ torsion pair specifies the backbone conformation at each residue. φ rotates about the N–Cα bond, ψ about the Cα–C bond. Steric clashes forbid most of the (φ, ψ) plane — the allowed regions (α-helix basin, β-sheet basin, left-handed helix) are the Ramachandran-allowed regions.

— Global shape and packing —

The geometric summary reports three shape descriptors. Rg (radius of gyration) measures how spread out the Cα atoms are about their centre of mass; compact globular proteins have small Rg, elongated or unfolded ones large. Cα contacts (<8 Å, |i−j|>4) count long-range residue pairs in spatial proximity — high for tightly packed folds, near zero for rods or random coil. The bounding-box extents give the protein's footprint along x, y, z in Å.

Accessible surface area quantifies burial. A residue with SASA near zero is packed into the hydrophobic core; one with SASA >100 Å² sits on the surface. Computed here via the Shrake–Rupley numerical algorithm with a 1.4 Å probe.

Plot images: a contact map (which residues are close in 3D, as an N×N binary image), a Ramachandran scatter (backbone torsion angles, revealing secondary-structure composition at a glance), and — for AlphaFold structures — a PAE heatmap (pairwise prediction confidence).

— Structural neighborhood —

The Foldseek 3Di string encodes local tertiary geometry as a 20-letter alphabet — one character per residue — derived from the relative positions of nearby Cα atoms. Unlike the amino-acid sequence, 3Di is a direct function of the 3D structure, so two proteins with the same fold have similar 3Di strings even at low sequence identity.

Nearest PDB neighbors are the top structural matches found by Foldseek when searching this structure against the entire Protein Data Bank. Each hit reports a TM-score (0 to 1; >0.5 almost always implies the same fold) and an E-value. These are *structural* homologs — they may share no detectable sequence similarity.

— Confidence and disorder —

For AlphaFold models, the B-factor field carries pLDDT — the model's own estimate of local accuracy on a 0–100 scale. Regions with pLDDT<50 should be treated as essentially unmodeled; they often correspond to intrinsically disordered segments.

B-factor (Debye–Waller factor) reflects atomic displacement in the crystal lattice. It is an experimental observable (units Å²), not a prediction; low values mean the atom is pinned down, high values mean it moves or is heterogeneous across the crystal.

Predicted aligned error is AlphaFold's pairwise confidence. Unlike pLDDT (per-residue), PAE is per-residue-pair and captures whether two parts of the structure are correctly placed relative to each other. Units are ångströms of expected positional error.